Protein AF-A0AAW1XWV3-F1 (afdb_monomer_lite)

Foldseek 3Di:
DLLLVVVLVVQLPDPPVVSVVVSVVVVVVVCVAQLDLVNHDLVVVLVQLLQLQQHLLNLVLVPCSSHPDNPCPVVSVVSSVVSLVVQVVVLVVVCVVDVVLVPLDDDDDADDDDDDDDDDDPRPVVVSLVVSVVVVVVDDADDDDDLSSVSRRHNGDRPPPPVDDRLVVLCVCCSVSVSGPCNCVRPDDDPPDD

Organism: Rubus argutus (NCBI:txid59490)

pLDDT: mean 74.27, std 18.71, range [31.58, 96.44]

Radius of gyration: 19.12 Å; chains: 1; bounding box: 55×38×54 Å

Structure (mmCIF, N/CA/C/O backbone):
data_AF-A0AAW1XWV3-F1
#
_entry.id   AF-A0AAW1XWV3-F1
#
loop_
_atom_site.group_PDB
_atom_site.id
_atom_site.type_symbol
_atom_site.label_atom_id
_atom_site.label_alt_id
_atom_site.label_comp_id
_atom_site.label_asym_id
_atom_site.label_entity_id
_atom_site.label_seq_id
_atom_site.pdbx_PDB_ins_code
_atom_site.Cartn_x
_atom_site.Cartn_y
_atom_site.Cartn_z
_atom_site.occupancy
_atom_site.B_iso_or_equiv
_atom_site.auth_seq_id
_atom_site.auth_comp_id
_atom_site.auth_asym_id
_atom_site.auth_atom_id
_atom_site.pdbx_PDB_model_num
ATOM 1 N N . MET A 1 1 ? 2.526 -1.505 -6.503 1.00 70.62 1 MET A N 1
ATOM 2 C CA . MET A 1 1 ? 3.664 -0.592 -6.774 1.00 70.62 1 MET A CA 1
ATOM 3 C C . MET A 1 1 ? 4.918 -1.329 -7.245 1.00 70.62 1 MET A C 1
ATOM 5 O O . MET A 1 1 ? 5.353 -1.012 -8.339 1.00 70.62 1 MET A O 1
ATOM 9 N N . CYS A 1 2 ? 5.468 -2.323 -6.525 1.00 69.50 2 CYS A N 1
ATOM 10 C CA . CYS A 1 2 ? 6.642 -3.088 -7.005 1.00 69.50 2 CYS A CA 1
ATOM 11 C C . CYS A 1 2 ? 6.436 -3.697 -8.399 1.00 69.50 2 CYS A C 1
ATOM 13 O O . CYS A 1 2 ? 7.316 -3.588 -9.240 1.00 69.50 2 CYS A O 1
ATOM 15 N N . THR A 1 3 ? 5.257 -4.265 -8.664 1.00 79.94 3 THR A N 1
ATOM 16 C CA . THR A 1 3 ? 4.909 -4.823 -9.981 1.00 79.94 3 THR A CA 1
ATOM 17 C C . THR A 1 3 ? 4.930 -3.762 -11.078 1.00 79.94 3 THR A 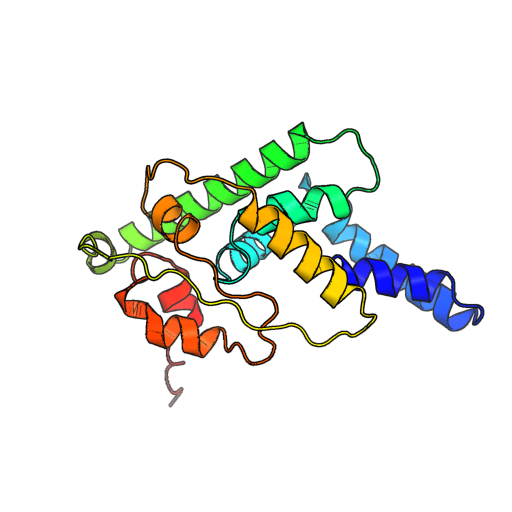C 1
ATOM 19 O O . THR A 1 3 ? 5.468 -3.997 -12.146 1.00 79.94 3 THR A O 1
ATOM 22 N N . ILE A 1 4 ? 4.416 -2.558 -10.798 1.00 84.56 4 ILE A N 1
ATOM 23 C CA . ILE A 1 4 ? 4.431 -1.446 -11.760 1.00 84.56 4 ILE A CA 1
ATOM 24 C C . ILE A 1 4 ? 5.876 -1.074 -12.098 1.00 84.56 4 ILE A C 1
ATOM 26 O O . ILE A 1 4 ? 6.202 -0.904 -13.265 1.00 84.56 4 ILE A O 1
ATOM 30 N N . VAL A 1 5 ? 6.752 -0.984 -11.092 1.00 84.38 5 VAL A N 1
ATOM 31 C CA . VAL A 1 5 ? 8.177 -0.698 -11.310 1.00 84.38 5 VAL A CA 1
ATOM 32 C C . VAL A 1 5 ? 8.835 -1.797 -12.146 1.00 84.38 5 VAL A C 1
ATOM 34 O O . VAL A 1 5 ? 9.504 -1.479 -13.124 1.00 84.38 5 VAL A O 1
ATOM 37 N N . ALA A 1 6 ? 8.599 -3.069 -11.814 1.00 84.88 6 ALA A N 1
ATOM 38 C CA . ALA A 1 6 ? 9.161 -4.207 -12.540 1.00 84.88 6 ALA A CA 1
ATOM 39 C C . ALA A 1 6 ? 8.704 -4.252 -14.009 1.00 84.88 6 ALA A C 1
ATOM 41 O O . ALA A 1 6 ? 9.530 -4.414 -14.905 1.00 84.88 6 ALA A O 1
ATOM 42 N N . GLU A 1 7 ? 7.413 -4.036 -14.272 1.00 89.19 7 GLU A N 1
ATOM 43 C CA . GLU A 1 7 ? 6.878 -3.996 -15.637 1.00 89.19 7 GLU A CA 1
ATOM 44 C C . GLU A 1 7 ? 7.402 -2.789 -16.423 1.00 89.19 7 GLU A C 1
ATOM 46 O O . GLU A 1 7 ? 7.745 -2.915 -17.596 1.00 89.19 7 GLU A O 1
ATOM 51 N N . LEU A 1 8 ? 7.554 -1.624 -15.784 1.00 91.25 8 LEU A N 1
ATOM 52 C CA . LEU A 1 8 ? 8.175 -0.466 -16.429 1.00 91.25 8 LEU A CA 1
ATOM 53 C C . LEU A 1 8 ? 9.639 -0.737 -16.785 1.00 91.25 8 LEU A C 1
ATOM 55 O O . LEU A 1 8 ? 10.062 -0.414 -17.892 1.00 91.25 8 LEU A O 1
ATOM 59 N N . GLU A 1 9 ? 10.406 -1.362 -15.891 1.00 90.06 9 GLU A N 1
ATOM 60 C CA . GLU A 1 9 ? 11.787 -1.761 -16.176 1.00 90.06 9 GLU A CA 1
ATOM 61 C C . GLU A 1 9 ? 11.875 -2.786 -17.308 1.00 90.06 9 GLU A C 1
ATOM 63 O O . GLU A 1 9 ? 12.789 -2.712 -18.131 1.00 90.06 9 GLU A O 1
ATOM 68 N N . LYS A 1 10 ? 10.923 -3.719 -17.379 1.00 91.81 10 LYS A N 1
ATOM 69 C CA . LYS A 1 10 ? 10.810 -4.680 -18.477 1.00 91.81 10 LYS A CA 1
ATOM 70 C C . LYS A 1 10 ? 10.524 -3.977 -19.805 1.00 91.81 10 LYS A C 1
ATOM 72 O O . LYS A 1 10 ? 11.211 -4.249 -20.783 1.00 91.81 10 LYS A O 1
ATOM 77 N N . CYS A 1 11 ? 9.583 -3.031 -19.828 1.00 93.12 11 CYS A N 1
ATOM 78 C CA . CYS A 1 11 ? 9.287 -2.223 -21.014 1.00 93.12 11 CYS A CA 1
ATOM 79 C C . CYS A 1 11 ? 10.497 -1.397 -21.467 1.00 93.12 11 CYS A C 1
ATOM 81 O O . CYS A 1 11 ? 10.766 -1.323 -22.660 1.00 93.12 11 CYS A O 1
ATOM 83 N N . ILE A 1 12 ? 11.254 -0.815 -20.531 1.00 94.56 12 ILE A N 1
ATOM 84 C CA . ILE A 1 12 ? 12.474 -0.045 -20.832 1.00 94.56 12 ILE A CA 1
ATOM 85 C C . ILE A 1 12 ? 13.545 -0.919 -21.496 1.00 94.56 12 ILE A C 1
ATOM 87 O O . ILE A 1 12 ? 14.246 -0.449 -22.387 1.00 94.56 12 ILE A O 1
ATOM 91 N N . LYS A 1 13 ? 13.672 -2.181 -21.071 1.00 93.62 13 LYS A N 1
ATOM 92 C CA . LYS A 1 13 ? 14.655 -3.147 -21.590 1.00 93.62 13 LYS A CA 1
ATOM 93 C C . LYS A 1 13 ? 14.178 -3.891 -22.847 1.00 93.62 13 LYS A C 1
ATOM 95 O O . LYS A 1 13 ? 14.843 -4.828 -23.271 1.00 93.62 13 LYS A O 1
ATOM 100 N N . SER A 1 14 ? 13.027 -3.517 -23.403 1.00 94.25 14 SER A N 1
ATOM 101 C CA . SER A 1 14 ? 12.470 -4.129 -24.610 1.00 94.25 14 SER A CA 1
ATOM 102 C C . SER A 1 14 ? 13.343 -3.851 -25.837 1.00 94.25 14 SER A C 1
ATOM 104 O O . SER A 1 14 ? 13.826 -2.733 -26.011 1.00 94.25 14 SER A O 1
ATOM 106 N N . ASP A 1 15 ? 13.468 -4.840 -26.727 1.00 93.12 15 ASP A N 1
ATOM 107 C CA . ASP A 1 15 ? 14.161 -4.691 -28.015 1.00 93.12 15 ASP A CA 1
ATOM 108 C C . ASP A 1 15 ? 13.415 -3.750 -28.978 1.00 93.12 15 ASP A C 1
ATOM 110 O O . ASP A 1 15 ? 14.026 -3.151 -29.862 1.00 93.12 15 ASP A O 1
ATOM 114 N N . ASP A 1 16 ? 12.094 -3.597 -28.807 1.00 96.12 16 ASP A N 1
ATOM 115 C CA . ASP A 1 16 ? 11.290 -2.609 -29.535 1.00 96.12 16 ASP A CA 1
ATOM 116 C C . ASP A 1 16 ? 11.586 -1.179 -29.023 1.00 96.12 16 ASP A C 1
ATOM 118 O O . ASP A 1 16 ? 11.222 -0.851 -27.883 1.00 96.12 16 ASP A O 1
ATOM 122 N N . PRO A 1 17 ? 12.172 -0.291 -29.857 1.00 93.25 17 PRO A N 1
ATOM 123 C CA . PRO A 1 17 ? 12.507 1.077 -29.465 1.00 93.25 17 PRO A CA 1
ATOM 124 C C . PRO A 1 17 ? 11.295 1.915 -29.043 1.00 93.25 17 PRO A C 1
ATOM 126 O O . PRO A 1 17 ? 11.428 2.810 -28.202 1.00 93.25 17 PRO A O 1
ATOM 129 N N . LEU A 1 18 ? 10.111 1.646 -29.607 1.00 95.06 18 LEU A N 1
ATOM 130 C CA . LEU A 1 18 ? 8.881 2.344 -29.236 1.00 95.06 18 LEU A CA 1
ATOM 131 C C . LEU A 1 18 ? 8.470 1.967 -27.810 1.00 95.06 18 LEU A C 1
ATOM 133 O O . LEU A 1 18 ? 8.197 2.851 -26.994 1.00 95.06 18 LEU A O 1
ATOM 137 N N . MET A 1 19 ? 8.505 0.675 -27.481 1.00 95.06 19 MET A N 1
ATOM 138 C CA . MET A 1 19 ? 8.230 0.182 -26.129 1.00 95.06 19 MET A CA 1
ATOM 139 C C . MET A 1 19 ? 9.246 0.702 -25.110 1.00 95.06 19 MET A C 1
ATOM 141 O O . MET A 1 19 ? 8.843 1.172 -24.043 1.00 95.06 19 MET A O 1
ATOM 145 N N . GLY A 1 20 ? 10.537 0.719 -25.458 1.00 96.44 20 GLY A N 1
ATOM 146 C CA . GLY A 1 20 ? 11.583 1.300 -24.612 1.00 96.44 20 GLY A CA 1
ATOM 147 C C . GLY A 1 20 ? 11.349 2.788 -24.323 1.00 96.44 20 GLY A C 1
ATOM 148 O O . GLY A 1 20 ? 11.446 3.238 -23.174 1.00 96.44 20 GLY A O 1
ATOM 149 N N . SER A 1 21 ? 10.960 3.555 -25.347 1.00 96.38 21 SER A N 1
ATOM 150 C CA . SER A 1 21 ? 10.638 4.982 -25.220 1.00 96.38 21 SER A CA 1
ATOM 151 C C . SER A 1 21 ? 9.408 5.227 -24.335 1.00 96.38 21 SER A C 1
ATOM 153 O O . SER A 1 21 ? 9.452 6.059 -23.420 1.00 96.38 21 SER A O 1
ATOM 155 N N . ILE A 1 22 ? 8.330 4.462 -24.545 1.00 95.31 22 ILE A N 1
ATOM 156 C CA . ILE A 1 22 ? 7.099 4.550 -23.746 1.00 95.31 22 ILE A CA 1
ATOM 157 C C . ILE A 1 22 ? 7.381 4.178 -22.288 1.00 95.31 22 ILE A C 1
ATOM 159 O O . ILE A 1 22 ? 7.032 4.947 -21.387 1.00 95.31 22 ILE A O 1
ATOM 163 N N . GLY A 1 23 ? 8.064 3.054 -22.049 1.00 95.94 23 GLY A N 1
ATOM 164 C CA . GLY A 1 23 ? 8.453 2.609 -20.711 1.00 95.94 23 GLY A CA 1
ATOM 165 C C . GLY A 1 23 ? 9.271 3.669 -19.973 1.00 95.94 23 GLY A C 1
ATOM 166 O O . GLY A 1 23 ? 8.978 3.982 -18.819 1.00 95.94 23 GLY A O 1
ATOM 167 N N . THR A 1 24 ? 10.218 4.310 -20.663 1.00 95.19 24 THR A N 1
ATOM 168 C CA . THR A 1 24 ? 11.037 5.397 -20.102 1.00 95.19 24 THR A CA 1
ATOM 169 C C . THR A 1 24 ? 10.189 6.614 -19.721 1.00 95.19 24 THR A C 1
ATOM 171 O O . THR A 1 24 ? 10.308 7.134 -18.610 1.00 95.19 24 THR A O 1
ATOM 174 N N . SER A 1 25 ? 9.288 7.060 -20.605 1.00 95.88 25 SER A N 1
ATOM 175 C CA . SER A 1 25 ? 8.403 8.200 -20.325 1.00 95.88 25 SER A CA 1
ATOM 176 C C . SER A 1 25 ? 7.465 7.922 -19.144 1.00 95.88 25 SER A C 1
ATOM 178 O O . SER A 1 25 ? 7.276 8.772 -18.267 1.00 95.88 25 SER A O 1
ATOM 180 N N . MET A 1 26 ? 6.907 6.710 -19.080 1.00 95.12 26 MET A N 1
ATOM 181 C CA . MET A 1 26 ? 6.044 6.283 -17.981 1.00 95.12 26 MET A CA 1
ATOM 182 C C . MET A 1 26 ? 6.814 6.182 -16.661 1.00 95.12 26 MET A C 1
ATOM 184 O O . MET A 1 26 ? 6.317 6.659 -15.639 1.00 95.12 26 MET A O 1
ATOM 188 N N . LYS A 1 27 ? 8.043 5.651 -16.677 1.00 92.25 27 LYS A N 1
ATOM 189 C CA . LYS A 1 27 ? 8.915 5.592 -15.497 1.00 92.25 27 LYS A CA 1
ATOM 190 C C . LYS A 1 27 ? 9.269 6.978 -14.976 1.00 92.25 27 LYS A C 1
ATOM 192 O O . LYS A 1 27 ? 9.175 7.199 -13.778 1.00 92.25 27 LYS A O 1
ATOM 197 N N . MET A 1 28 ? 9.547 7.941 -15.853 1.00 92.56 28 MET A N 1
ATOM 198 C CA . MET A 1 28 ? 9.805 9.325 -15.444 1.00 92.56 28 MET A CA 1
ATOM 199 C C . MET A 1 28 ? 8.604 9.951 -14.715 1.00 92.56 28 MET A C 1
ATOM 201 O O . MET A 1 28 ? 8.769 10.624 -13.696 1.00 92.56 28 MET A O 1
ATOM 205 N N . LYS A 1 29 ? 7.379 9.709 -15.203 1.00 91.25 29 LYS A N 1
ATOM 206 C CA . LYS A 1 29 ? 6.157 10.168 -14.523 1.00 91.25 29 LYS A CA 1
ATOM 207 C C . LYS A 1 29 ? 5.935 9.445 -13.201 1.00 91.25 29 LYS A C 1
ATOM 209 O O . LYS A 1 29 ? 5.521 10.088 -12.245 1.00 91.25 29 LYS A O 1
ATOM 214 N N . PHE A 1 30 ? 6.206 8.144 -13.140 1.00 89.62 30 PHE A N 1
ATOM 215 C CA . PHE A 1 30 ? 6.128 7.375 -11.902 1.00 89.62 30 PHE A CA 1
ATOM 216 C C . PHE A 1 30 ? 7.115 7.920 -10.858 1.00 89.62 30 PHE A C 1
ATOM 218 O O . PHE A 1 30 ? 6.725 8.258 -9.742 1.00 89.62 30 PHE A O 1
ATOM 225 N N . ASP A 1 31 ? 8.372 8.111 -11.247 1.00 87.81 31 ASP A N 1
ATOM 226 C CA . ASP A 1 31 ? 9.442 8.547 -10.352 1.00 87.81 31 ASP A CA 1
ATOM 227 C C . ASP A 1 31 ? 9.201 9.933 -9.767 1.00 87.81 31 ASP A C 1
ATOM 229 O O . ASP A 1 31 ? 9.538 10.180 -8.611 1.00 87.81 31 ASP A O 1
ATOM 233 N N . LYS A 1 32 ? 8.530 10.814 -10.514 1.00 87.19 32 LYS A N 1
ATOM 234 C CA . LYS A 1 32 ? 8.124 12.132 -10.018 1.00 87.19 32 LYS A CA 1
ATOM 235 C C . LYS A 1 32 ? 7.307 12.068 -8.718 1.00 87.19 32 LYS A C 1
ATOM 237 O O . LYS A 1 32 ? 7.393 12.999 -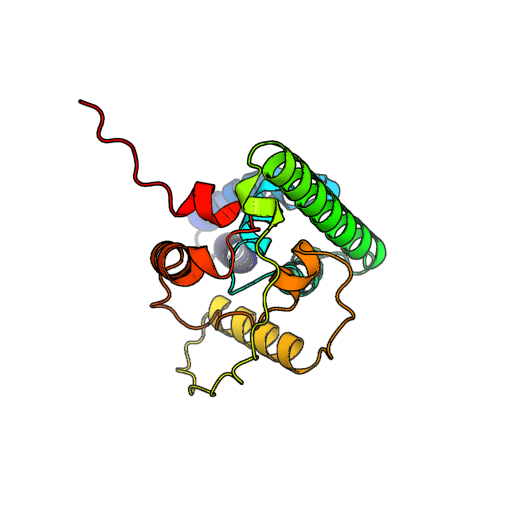7.926 1.00 87.19 32 LYS A O 1
ATOM 242 N N . TYR A 1 33 ? 6.514 11.016 -8.516 1.00 84.06 33 TYR A N 1
ATOM 243 C CA . TYR A 1 33 ? 5.620 10.887 -7.357 1.00 84.06 33 TYR A CA 1
ATOM 244 C C . TYR A 1 33 ? 6.056 9.810 -6.358 1.00 84.06 33 TYR A C 1
ATOM 246 O O . TYR A 1 33 ? 5.608 9.830 -5.215 1.00 84.06 33 TYR A O 1
ATOM 254 N N . TRP A 1 34 ? 6.892 8.860 -6.786 1.00 83.56 34 TRP A N 1
ATOM 255 C CA . TRP A 1 34 ? 7.147 7.628 -6.034 1.00 83.56 34 TRP A CA 1
ATOM 256 C C . TRP A 1 34 ? 8.634 7.302 -5.826 1.00 83.56 34 TRP A C 1
ATOM 258 O O . TRP A 1 34 ? 8.935 6.325 -5.149 1.00 83.56 34 TRP A O 1
ATOM 268 N N . ASN A 1 35 ? 9.569 8.077 -6.392 1.00 80.12 35 ASN A N 1
ATOM 269 C CA . ASN A 1 35 ? 11.008 7.788 -6.279 1.00 80.12 35 ASN A CA 1
ATOM 270 C C . ASN A 1 35 ? 11.580 8.139 -4.897 1.00 80.12 35 ASN A C 1
ATOM 272 O O . ASN A 1 35 ? 12.411 7.420 -4.349 1.00 80.12 35 ASN A O 1
ATOM 276 N N . LYS A 1 36 ? 11.131 9.255 -4.320 1.00 82.25 36 LYS A N 1
ATOM 277 C CA . LYS A 1 36 ? 11.539 9.690 -2.984 1.00 82.25 36 LYS A CA 1
ATOM 278 C C . LYS A 1 36 ? 10.458 9.313 -1.994 1.00 82.25 36 LYS A C 1
ATOM 280 O O . LYS A 1 36 ? 9.317 9.737 -2.154 1.00 82.25 36 LYS A O 1
ATOM 285 N N . LEU A 1 37 ? 10.833 8.555 -0.965 1.00 81.50 37 LEU A N 1
ATOM 286 C CA . LEU A 1 37 ? 9.908 8.187 0.103 1.00 81.50 37 LEU A CA 1
ATOM 287 C C . LEU A 1 37 ? 9.275 9.452 0.709 1.00 81.50 37 LEU A C 1
ATOM 289 O O . LEU A 1 37 ? 8.058 9.583 0.730 1.00 81.50 37 LEU A O 1
ATOM 293 N N . GLU A 1 38 ? 10.076 10.436 1.098 1.00 81.38 38 GLU A N 1
ATOM 294 C CA . GLU A 1 38 ? 9.599 11.667 1.750 1.00 81.38 38 GLU A CA 1
ATOM 295 C C . GLU A 1 38 ? 8.474 12.395 0.979 1.00 81.38 38 GLU A C 1
ATOM 297 O O . GLU A 1 38 ? 7.540 12.923 1.596 1.00 81.38 38 GLU A O 1
ATOM 302 N N . ASP A 1 39 ? 8.514 12.329 -0.358 1.00 83.19 39 ASP A N 1
ATOM 303 C CA . ASP A 1 39 ? 7.569 12.976 -1.275 1.00 83.19 39 ASP A CA 1
ATOM 304 C C . ASP A 1 39 ? 6.305 12.138 -1.556 1.00 83.19 39 ASP A C 1
ATOM 306 O O . ASP A 1 39 ? 5.350 12.636 -2.161 1.00 83.19 39 ASP A O 1
ATOM 310 N N . MET A 1 40 ? 6.258 10.872 -1.125 1.00 86.62 40 MET A N 1
ATOM 311 C CA . MET A 1 40 ? 5.095 10.010 -1.342 1.00 86.62 40 MET A CA 1
ATOM 312 C C . MET A 1 40 ? 3.856 10.567 -0.634 1.00 86.62 40 MET A C 1
ATOM 314 O O . MET A 1 40 ? 3.899 11.051 0.505 1.00 86.62 40 MET A O 1
ATOM 318 N N . ASN A 1 41 ? 2.703 10.424 -1.291 1.00 88.44 41 ASN A N 1
ATOM 319 C CA . ASN A 1 41 ? 1.429 10.812 -0.704 1.00 88.44 41 ASN A CA 1
ATOM 320 C C . ASN A 1 41 ? 1.048 9.854 0.435 1.00 88.44 41 ASN A C 1
ATOM 322 O O . ASN A 1 41 ? 0.638 8.714 0.214 1.00 88.44 41 ASN A O 1
ATOM 326 N N . LYS A 1 42 ? 1.136 10.362 1.664 1.00 89.94 42 LYS A N 1
ATOM 327 C CA . LYS A 1 42 ? 0.889 9.616 2.902 1.00 89.94 42 LYS A CA 1
ATOM 328 C C . LYS A 1 42 ? -0.560 9.132 3.019 1.00 89.94 42 LYS A C 1
ATOM 330 O O . LYS A 1 42 ? -0.787 8.075 3.592 1.00 89.94 42 LYS A O 1
ATOM 335 N N . ILE A 1 43 ? -1.527 9.814 2.400 1.00 89.06 43 ILE A N 1
ATOM 336 C CA . ILE A 1 43 ? -2.927 9.356 2.356 1.00 89.06 43 ILE A CA 1
ATOM 337 C C . ILE A 1 43 ? -3.064 8.069 1.533 1.00 89.06 43 ILE A C 1
ATOM 339 O O . ILE A 1 43 ? -3.781 7.156 1.934 1.00 89.06 43 ILE A O 1
ATOM 343 N N . LEU A 1 44 ? -2.323 7.943 0.426 1.00 89.75 44 LEU A N 1
ATOM 344 C CA . LEU A 1 44 ? -2.307 6.701 -0.357 1.00 89.75 44 LEU A CA 1
ATOM 345 C C . LEU A 1 44 ? -1.678 5.547 0.434 1.00 89.75 44 LEU A C 1
ATOM 347 O O . LEU A 1 44 ? -2.110 4.407 0.304 1.00 89.75 44 LEU A O 1
ATOM 351 N N . LEU A 1 45 ? -0.693 5.840 1.287 1.00 91.25 45 LEU A N 1
ATOM 352 C CA . LEU A 1 45 ? -0.108 4.849 2.193 1.00 91.25 45 LEU A CA 1
ATOM 353 C C . LEU A 1 45 ? -1.101 4.424 3.279 1.00 91.25 45 LEU A C 1
ATOM 355 O O . LEU A 1 45 ? -1.214 3.236 3.561 1.00 91.25 45 LEU A O 1
ATOM 359 N N . ILE A 1 46 ? -1.871 5.364 3.832 1.00 90.81 46 ILE A N 1
ATOM 360 C CA . ILE A 1 46 ? -2.945 5.053 4.785 1.00 90.81 46 ILE A CA 1
ATOM 361 C C . ILE A 1 46 ? -4.003 4.158 4.136 1.00 90.81 46 ILE A C 1
ATOM 363 O O . ILE A 1 46 ? -4.442 3.208 4.770 1.00 90.81 46 ILE A O 1
ATOM 367 N N . ALA A 1 47 ? -4.359 4.376 2.866 1.00 89.75 47 ALA A N 1
ATOM 368 C CA . ALA A 1 47 ? -5.279 3.487 2.153 1.00 89.75 47 ALA A CA 1
ATOM 369 C C . ALA A 1 47 ? -4.755 2.039 2.067 1.00 89.75 47 ALA A C 1
ATOM 371 O O . ALA A 1 47 ? -5.526 1.096 2.218 1.00 89.75 47 ALA A O 1
ATOM 372 N N . VAL A 1 48 ? -3.441 1.847 1.897 1.00 90.50 48 VAL A N 1
ATOM 373 C CA . VAL A 1 48 ? -2.813 0.513 1.947 1.00 90.50 48 VAL A CA 1
ATOM 374 C C . VAL A 1 48 ? -2.874 -0.077 3.357 1.00 90.50 48 VAL A C 1
ATOM 376 O O . VAL A 1 48 ? -3.114 -1.269 3.515 1.00 90.50 48 VAL A O 1
ATOM 379 N N . VAL A 1 49 ? -2.684 0.743 4.391 1.00 90.62 49 VAL A N 1
ATOM 380 C CA . VAL A 1 49 ? -2.776 0.308 5.795 1.00 90.62 49 VAL A CA 1
ATOM 381 C C . VAL A 1 49 ? -4.208 -0.085 6.167 1.00 90.62 49 VAL A C 1
ATOM 383 O O . VAL A 1 49 ? -4.404 -1.056 6.897 1.00 90.62 49 VAL A O 1
ATOM 386 N N . LEU A 1 50 ? -5.199 0.635 5.642 1.00 88.25 50 LEU A N 1
ATOM 387 C CA . LEU A 1 50 ? -6.624 0.336 5.781 1.00 88.25 50 LEU A CA 1
ATOM 388 C C . LEU A 1 50 ? -7.039 -0.940 5.035 1.00 88.25 50 LEU A C 1
ATOM 390 O O . LEU A 1 50 ? -8.073 -1.513 5.344 1.00 88.25 50 LEU A O 1
ATOM 394 N N . ASP A 1 51 ? -6.251 -1.446 4.092 1.00 89.44 51 ASP A N 1
ATOM 395 C CA . ASP A 1 51 ? -6.545 -2.753 3.515 1.00 89.44 51 ASP A CA 1
ATOM 396 C C . ASP A 1 51 ? -6.210 -3.859 4.541 1.00 89.44 51 ASP A C 1
ATOM 398 O O . ASP A 1 51 ? -5.052 -3.980 4.980 1.00 89.44 51 ASP A O 1
ATOM 402 N N . PRO A 1 52 ? -7.186 -4.705 4.920 1.00 88.12 52 PRO A N 1
ATOM 403 C CA . PRO A 1 52 ? -6.999 -5.736 5.932 1.00 88.12 52 PRO A CA 1
ATOM 404 C C . PRO A 1 52 ? -5.990 -6.808 5.509 1.00 88.12 52 PRO A C 1
ATOM 406 O O . PRO A 1 52 ? -5.504 -7.549 6.363 1.00 88.12 52 PRO A O 1
ATOM 409 N N . ARG A 1 53 ? -5.628 -6.882 4.221 1.00 90.19 53 ARG A N 1
A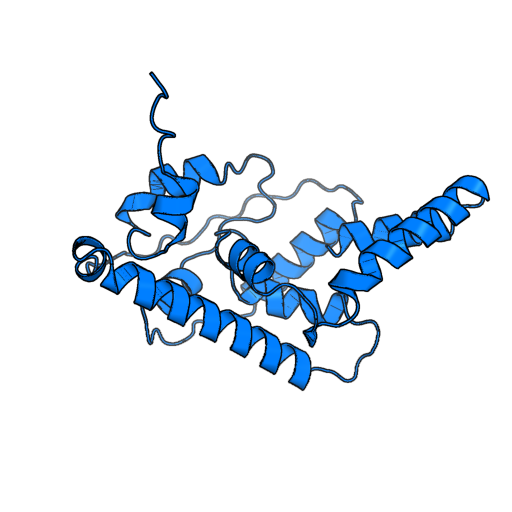TOM 410 C CA . ARG A 1 53 ? -4.614 -7.806 3.703 1.00 90.19 53 ARG A CA 1
ATOM 411 C C . ARG A 1 53 ? -3.191 -7.293 3.860 1.00 90.19 53 ARG A C 1
ATOM 413 O O . ARG A 1 53 ? -2.277 -8.109 3.778 1.00 90.19 53 ARG A O 1
ATOM 420 N N . TYR A 1 54 ? -2.963 -5.993 4.053 1.00 88.38 54 TYR A N 1
ATOM 421 C CA . TYR A 1 54 ? -1.617 -5.403 4.002 1.00 88.38 54 TYR A CA 1
ATOM 422 C C . TYR A 1 54 ? -1.170 -4.836 5.352 1.00 88.38 54 TYR A C 1
ATOM 424 O O . TYR A 1 54 ? -0.145 -5.283 5.878 1.00 88.38 54 TYR A O 1
ATOM 432 N N . LYS A 1 55 ? -1.952 -3.922 5.946 1.00 88.38 55 LYS A N 1
ATOM 433 C CA . LYS A 1 55 ? -1.626 -3.243 7.218 1.00 88.38 55 LYS A CA 1
ATOM 434 C C . LYS A 1 55 ? -0.256 -2.523 7.182 1.00 88.38 55 LYS A C 1
ATOM 436 O O . LYS A 1 55 ? 0.392 -2.411 6.141 1.00 88.38 55 LYS A O 1
ATOM 441 N N . MET A 1 56 ? 0.215 -2.036 8.336 1.00 88.44 56 MET A N 1
ATOM 442 C CA . MET A 1 56 ? 1.525 -1.364 8.460 1.00 88.44 56 MET A CA 1
ATOM 443 C C . MET A 1 56 ? 2.703 -2.262 8.066 1.00 88.44 56 MET A C 1
ATOM 445 O O . MET A 1 56 ? 3.661 -1.783 7.462 1.00 88.44 56 MET A O 1
ATOM 449 N N . LEU A 1 57 ? 2.621 -3.567 8.352 1.00 87.12 57 LEU A N 1
ATOM 450 C CA . LEU A 1 57 ? 3.700 -4.513 8.057 1.00 87.12 57 LEU A CA 1
ATOM 451 C C . LEU A 1 57 ? 4.058 -4.543 6.566 1.00 87.12 57 LEU A C 1
ATOM 453 O O . LEU A 1 57 ? 5.217 -4.739 6.202 1.00 87.12 57 LEU A O 1
ATOM 457 N N . TYR A 1 58 ? 3.076 -4.332 5.688 1.00 88.88 58 TYR A N 1
ATOM 458 C CA . TYR A 1 58 ? 3.340 -4.284 4.258 1.00 88.88 58 TYR A CA 1
ATOM 459 C C . TYR A 1 58 ? 4.199 -3.083 3.859 1.00 88.88 58 TYR A C 1
ATOM 461 O O . TYR A 1 58 ? 5.028 -3.215 2.965 1.00 88.88 58 TYR A O 1
ATOM 469 N N . LEU A 1 59 ? 4.066 -1.937 4.533 1.00 89.19 59 LEU A N 1
ATOM 470 C CA . LEU A 1 59 ? 4.904 -0.766 4.271 1.00 89.19 59 LEU A CA 1
ATOM 471 C C . LEU A 1 59 ? 6.371 -1.031 4.633 1.00 89.19 59 LEU A C 1
ATOM 473 O O . LEU A 1 59 ? 7.265 -0.732 3.842 1.00 89.19 59 LEU A O 1
ATOM 477 N N . GLU A 1 60 ? 6.611 -1.678 5.776 1.00 87.62 60 GLU A N 1
ATOM 478 C CA . GLU A 1 60 ? 7.951 -2.100 6.205 1.00 87.62 60 GLU A CA 1
ATOM 479 C C . GLU A 1 60 ? 8.583 -3.106 5.235 1.00 87.62 60 GLU A C 1
ATOM 481 O O . GLU A 1 60 ? 9.781 -3.051 4.964 1.00 87.62 60 GLU A O 1
ATOM 486 N N . TYR A 1 61 ? 7.774 -4.012 4.679 1.00 86.50 61 TYR A N 1
ATOM 487 C CA . TYR A 1 61 ? 8.215 -4.959 3.657 1.00 86.50 61 TYR A CA 1
ATOM 488 C C . TYR A 1 61 ? 8.505 -4.285 2.308 1.00 86.50 61 TYR A C 1
ATOM 490 O O . TYR A 1 61 ? 9.429 -4.670 1.586 1.00 86.50 61 TYR A O 1
ATOM 498 N N . PHE A 1 62 ? 7.682 -3.305 1.942 1.00 84.75 62 PHE A N 1
ATOM 499 C CA . PHE A 1 62 ? 7.646 -2.724 0.607 1.00 84.75 62 PHE A CA 1
ATOM 500 C C . PHE A 1 62 ? 8.709 -1.643 0.394 1.00 84.75 62 PHE A C 1
ATOM 502 O O . PHE A 1 62 ? 9.388 -1.664 -0.634 1.00 84.75 62 PHE A O 1
ATOM 509 N N . PHE A 1 63 ? 8.885 -0.706 1.329 1.00 85.69 63 PHE A N 1
ATOM 510 C CA . PHE A 1 63 ? 9.772 0.442 1.109 1.00 85.69 63 PHE A CA 1
A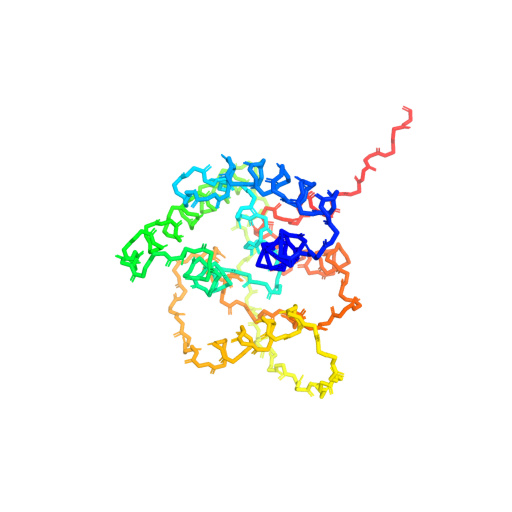TOM 511 C C . PHE A 1 63 ? 11.236 0.080 0.824 1.00 85.69 63 PHE A C 1
ATOM 513 O O . PHE A 1 63 ? 11.790 0.655 -0.118 1.00 85.69 63 PHE A O 1
ATOM 520 N N . PRO A 1 64 ? 11.854 -0.907 1.504 1.00 82.44 64 PRO A N 1
ATOM 521 C CA . PRO A 1 64 ? 13.216 -1.331 1.179 1.00 82.44 64 PRO A CA 1
ATOM 522 C C . PRO A 1 64 ? 13.367 -1.887 -0.243 1.00 82.44 64 PRO A C 1
ATOM 524 O O . PRO A 1 64 ? 14.466 -1.898 -0.782 1.00 82.44 64 PRO A O 1
ATOM 527 N N . LYS A 1 65 ? 12.279 -2.367 -0.860 1.00 79.12 65 LYS A N 1
ATOM 528 C CA . LYS A 1 65 ? 12.272 -2.870 -2.243 1.00 79.12 65 LYS A CA 1
ATOM 529 C C . LYS A 1 65 ? 12.061 -1.771 -3.277 1.00 79.12 65 LYS A C 1
ATOM 531 O O . LYS A 1 65 ? 12.399 -1.963 -4.440 1.00 79.12 65 LYS A O 1
ATOM 536 N N . LEU A 1 66 ? 11.444 -0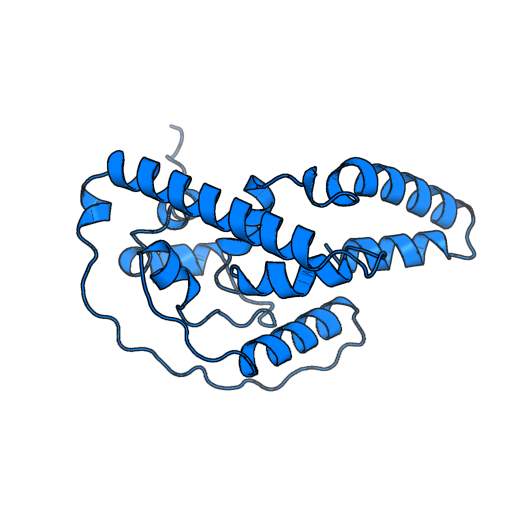.661 -2.873 1.00 75.88 66 LEU A N 1
ATOM 537 C CA . LEU A 1 66 ? 11.240 0.502 -3.732 1.00 75.88 66 LEU A CA 1
ATOM 538 C C . LEU A 1 66 ? 12.518 1.340 -3.830 1.00 75.88 66 LEU A C 1
ATOM 540 O O . LEU A 1 66 ? 12.817 1.892 -4.886 1.00 75.88 66 LEU A O 1
ATOM 544 N N . GLN A 1 67 ? 13.279 1.415 -2.739 1.00 72.94 67 GLN A N 1
ATOM 545 C CA . GLN A 1 67 ? 14.549 2.119 -2.716 1.00 72.94 67 GLN A CA 1
ATOM 546 C C . GLN A 1 67 ? 15.660 1.238 -3.284 1.00 72.94 67 GLN A C 1
ATOM 548 O O . GLN A 1 67 ? 16.016 0.206 -2.726 1.00 72.94 67 GLN A O 1
ATOM 553 N N . GLN A 1 68 ? 16.231 1.666 -4.408 1.00 60.66 68 GLN A N 1
ATOM 554 C CA . GLN A 1 68 ? 17.393 1.003 -5.003 1.00 60.66 68 GLN A CA 1
ATOM 555 C C . GLN A 1 68 ? 18.683 1.263 -4.198 1.00 60.66 68 GLN A C 1
ATOM 557 O O . GLN A 1 68 ? 19.657 0.525 -4.350 1.00 60.66 68 GLN A O 1
ATOM 562 N N . ASP A 1 69 ? 18.676 2.273 -3.319 1.00 59.38 69 ASP A N 1
ATOM 563 C CA . ASP A 1 69 ? 19.815 2.662 -2.488 1.00 59.38 69 ASP A CA 1
ATOM 564 C C . ASP A 1 69 ? 19.698 2.064 -1.073 1.00 59.38 69 ASP A C 1
ATOM 566 O O . ASP A 1 69 ? 18.729 2.297 -0.348 1.00 59.38 69 ASP A O 1
ATOM 570 N N . LYS A 1 70 ? 20.671 1.229 -0.693 1.00 53.66 70 LYS A N 1
ATOM 571 C CA . LYS A 1 70 ? 20.601 0.294 0.454 1.00 53.66 70 LYS A CA 1
ATOM 572 C C . LYS A 1 70 ? 20.869 0.935 1.828 1.00 53.66 70 LYS A C 1
ATOM 574 O O . LYS A 1 70 ? 21.049 0.218 2.809 1.00 53.66 70 LYS A O 1
ATOM 579 N N . THR A 1 71 ? 20.928 2.258 1.919 1.00 51.78 71 THR A N 1
ATOM 580 C CA . THR A 1 71 ? 21.438 3.017 3.080 1.00 51.78 71 THR A CA 1
ATOM 581 C C . THR A 1 71 ? 20.359 3.577 4.019 1.00 51.78 71 THR A C 1
ATOM 583 O O . THR A 1 71 ? 20.681 4.283 4.966 1.00 51.78 71 THR A O 1
ATOM 586 N N . ASN A 1 72 ? 19.085 3.223 3.828 1.00 63.00 72 ASN A N 1
ATOM 587 C CA . ASN A 1 72 ? 17.952 4.036 4.292 1.00 63.00 72 ASN A CA 1
ATOM 588 C C . ASN A 1 72 ? 17.027 3.397 5.351 1.00 63.00 72 ASN A C 1
ATOM 590 O O . ASN A 1 72 ? 15.851 3.757 5.437 1.00 63.00 72 ASN A O 1
ATOM 594 N N . GLY A 1 73 ? 17.522 2.473 6.181 1.00 71.75 73 GLY A N 1
ATOM 595 C CA . GLY A 1 73 ? 16.710 1.866 7.254 1.00 71.75 73 GLY A CA 1
ATOM 596 C C . GLY A 1 73 ? 16.018 2.906 8.153 1.00 71.75 73 GLY A C 1
ATOM 597 O O . GLY A 1 73 ? 14.833 2.771 8.463 1.00 71.75 73 GLY A O 1
ATOM 598 N N . ASP A 1 74 ? 16.720 3.997 8.466 1.00 80.31 74 ASP A N 1
ATOM 599 C CA . ASP A 1 74 ? 16.191 5.101 9.272 1.00 80.31 74 ASP A CA 1
ATOM 600 C C . ASP A 1 74 ? 15.076 5.872 8.550 1.00 80.31 74 ASP A C 1
ATOM 602 O O . ASP A 1 74 ? 14.055 6.186 9.156 1.00 80.31 74 ASP A O 1
ATOM 606 N N . VAL A 1 75 ? 15.210 6.116 7.242 1.00 82.38 75 VAL A N 1
ATOM 607 C CA . VAL A 1 75 ? 14.193 6.821 6.433 1.00 82.38 75 VAL A CA 1
ATOM 608 C C . VAL A 1 75 ? 12.910 5.995 6.329 1.00 82.38 75 VAL A C 1
ATOM 610 O O . VAL A 1 75 ? 11.810 6.536 6.441 1.00 82.38 75 VAL A O 1
ATOM 613 N N . VAL A 1 76 ? 13.037 4.675 6.161 1.00 84.50 76 VAL A N 1
ATOM 614 C CA . VAL A 1 76 ? 11.892 3.751 6.159 1.00 84.50 76 VAL A CA 1
ATOM 615 C C . VAL A 1 76 ? 11.177 3.785 7.509 1.00 84.50 76 VAL A C 1
ATOM 617 O O . VAL A 1 76 ? 9.955 3.920 7.547 1.00 84.50 76 VAL A O 1
ATOM 620 N N . SER A 1 77 ? 11.927 3.713 8.612 1.00 86.19 77 SER A N 1
ATOM 621 C CA . SER A 1 77 ? 11.373 3.777 9.969 1.00 86.19 77 SER A CA 1
ATOM 622 C C . SER A 1 77 ? 10.653 5.104 10.236 1.00 86.19 77 SER A C 1
ATOM 624 O O . SER A 1 77 ? 9.521 5.108 10.725 1.00 86.19 77 SER A O 1
ATOM 626 N N . LEU A 1 78 ? 11.258 6.230 9.837 1.00 88.19 78 LEU A N 1
ATOM 627 C CA . LEU A 1 78 ? 10.653 7.559 9.946 1.00 88.19 78 LEU A CA 1
ATOM 628 C C . LEU A 1 78 ? 9.336 7.639 9.175 1.00 88.19 78 LEU A C 1
ATOM 630 O O . LEU A 1 78 ? 8.321 8.033 9.740 1.00 88.19 78 LEU A O 1
ATOM 634 N N . MET A 1 79 ? 9.320 7.195 7.919 1.00 88.94 79 MET A N 1
ATOM 635 C CA . MET A 1 79 ? 8.110 7.189 7.099 1.00 88.94 79 MET A CA 1
ATOM 636 C C . MET A 1 79 ? 7.003 6.304 7.687 1.00 88.94 79 MET A C 1
ATOM 638 O O . MET A 1 79 ? 5.841 6.709 7.727 1.00 88.94 79 MET A O 1
ATOM 642 N N . VAL A 1 80 ? 7.338 5.093 8.137 1.00 89.62 80 VAL A N 1
ATOM 643 C CA . VAL A 1 80 ? 6.387 4.183 8.795 1.00 89.62 80 VAL A CA 1
ATOM 644 C C . VAL A 1 80 ? 5.812 4.849 10.052 1.00 89.62 80 VAL A C 1
ATOM 646 O O . VAL A 1 80 ? 4.598 4.823 10.266 1.00 89.62 80 VAL A O 1
ATOM 649 N N . GLY A 1 81 ? 6.653 5.524 10.840 1.00 90.25 81 GLY A N 1
ATOM 650 C CA . GLY A 1 81 ? 6.234 6.317 11.995 1.00 90.25 81 GLY A CA 1
ATOM 651 C C . GLY A 1 81 ? 5.312 7.486 11.631 1.00 90.25 81 GLY A C 1
ATOM 652 O O . GLY A 1 81 ? 4.288 7.688 12.287 1.00 90.25 81 GLY A O 1
ATOM 653 N N . GLU A 1 82 ? 5.617 8.227 10.563 1.00 91.19 82 GLU A N 1
ATOM 654 C CA . GLU A 1 82 ? 4.779 9.322 10.064 1.00 91.19 82 GLU A CA 1
ATOM 655 C C . GLU A 1 82 ? 3.404 8.831 9.608 1.00 91.19 82 GLU A C 1
ATOM 657 O O . GLU A 1 82 ? 2.389 9.414 9.992 1.00 91.19 82 GLU A O 1
ATOM 662 N N . VAL A 1 83 ? 3.349 7.741 8.835 1.00 92.25 83 VAL A N 1
ATOM 663 C CA . VAL A 1 83 ? 2.083 7.142 8.389 1.00 92.25 83 VAL A CA 1
ATOM 664 C C . VAL A 1 83 ? 1.251 6.707 9.591 1.00 92.25 83 VAL A C 1
ATOM 666 O O . VAL A 1 83 ? 0.070 7.048 9.658 1.00 92.25 83 VAL A O 1
ATOM 669 N N . LYS A 1 84 ? 1.864 6.039 10.580 1.00 90.62 84 LYS A N 1
ATOM 670 C CA . LYS A 1 84 ? 1.178 5.659 11.823 1.00 90.62 84 LYS A CA 1
ATOM 671 C C . LYS A 1 84 ? 0.655 6.887 12.574 1.00 90.62 84 LYS A C 1
ATOM 673 O O . LYS A 1 84 ? -0.482 6.885 13.037 1.00 90.62 84 LYS A O 1
ATOM 678 N N . SER A 1 85 ? 1.451 7.954 12.661 1.00 91.06 85 SER A N 1
ATOM 679 C CA . SER A 1 85 ? 1.055 9.200 13.326 1.00 91.06 85 SER A CA 1
ATOM 680 C C . SER A 1 85 ? -0.136 9.871 12.640 1.00 91.06 85 SER A C 1
ATOM 682 O O . SER A 1 85 ? -1.076 10.285 13.317 1.00 91.06 85 SER A O 1
ATOM 684 N N . ILE A 1 86 ? -0.126 9.970 11.307 1.00 91.31 86 ILE A N 1
ATOM 685 C CA . ILE A 1 86 ? -1.239 10.559 10.549 1.00 91.31 86 ILE A CA 1
ATOM 686 C C . ILE A 1 86 ? -2.481 9.682 10.672 1.00 91.31 86 ILE A C 1
ATOM 688 O O . ILE A 1 86 ? -3.567 10.216 10.878 1.00 91.31 86 ILE A O 1
ATOM 692 N N . PHE A 1 87 ? -2.330 8.358 10.607 1.00 89.12 87 PHE A N 1
ATOM 693 C CA . PHE A 1 87 ? -3.453 7.441 10.767 1.00 89.12 87 PHE A CA 1
ATOM 694 C C . PHE A 1 87 ? -4.105 7.582 12.149 1.00 89.12 87 PHE A C 1
ATOM 696 O O . PHE A 1 87 ? -5.321 7.729 12.239 1.00 89.12 87 PHE A O 1
ATOM 703 N N . LEU A 1 88 ? -3.301 7.668 13.213 1.00 86.69 88 LEU A N 1
ATOM 704 C CA . LEU A 1 88 ? -3.791 7.912 14.570 1.00 86.69 88 LEU A CA 1
ATOM 705 C C . LEU A 1 88 ? -4.475 9.278 14.720 1.00 86.69 88 LEU A C 1
ATOM 707 O O . LEU A 1 88 ? -5.471 9.390 15.429 1.00 86.69 88 LEU A O 1
ATOM 711 N N . LYS A 1 89 ? -3.960 10.328 14.069 1.00 88.25 89 LYS A N 1
ATOM 712 C CA . LYS A 1 89 ? -4.610 11.649 14.069 1.00 88.25 89 LYS A CA 1
ATOM 713 C C . LYS A 1 89 ? -5.957 11.598 13.358 1.00 88.25 89 LYS A C 1
ATOM 715 O O . LYS A 1 89 ? -6.943 12.033 13.935 1.00 88.25 89 LYS A O 1
ATOM 720 N N . LEU A 1 90 ? -6.003 11.026 12.155 1.00 86.00 90 LEU A N 1
ATOM 721 C CA . LEU A 1 90 ? -7.232 10.880 11.375 1.00 86.00 90 LEU A CA 1
ATOM 722 C C . LEU A 1 90 ? -8.298 10.118 12.168 1.00 86.00 90 LEU A C 1
ATOM 724 O O . LEU A 1 90 ? -9.443 10.546 12.231 1.00 86.00 90 LEU A O 1
ATOM 728 N N . PHE A 1 91 ? -7.888 9.033 12.820 1.00 80.31 91 PHE A N 1
ATOM 729 C CA . PHE A 1 91 ? -8.734 8.255 13.711 1.00 80.31 91 PHE A CA 1
ATOM 730 C C . PHE A 1 91 ? -9.303 9.097 14.862 1.00 80.31 91 PHE A C 1
ATOM 732 O O . PHE A 1 91 ? -10.502 9.077 15.109 1.00 80.31 91 PHE A O 1
ATOM 739 N N . LYS A 1 92 ? -8.457 9.862 15.563 1.00 82.50 92 LYS A N 1
ATOM 740 C CA . LYS A 1 92 ? -8.892 10.684 16.703 1.00 82.50 92 LYS A CA 1
ATOM 741 C C . LYS A 1 92 ? -9.867 11.782 16.294 1.00 82.50 92 LYS A C 1
ATOM 743 O O . LYS A 1 92 ? -10.842 12.004 17.000 1.00 82.50 92 LYS A O 1
ATOM 748 N N . GLU A 1 93 ? -9.610 12.449 15.171 1.00 83.56 93 GLU A N 1
ATOM 749 C CA . GLU A 1 93 ? -10.526 13.453 14.613 1.00 83.56 93 GLU A CA 1
ATOM 750 C C . GLU A 1 93 ? -11.876 12.825 14.242 1.00 83.56 93 GLU A C 1
ATOM 752 O O . GLU A 1 93 ? -12.932 13.404 14.500 1.00 83.56 93 GLU A O 1
ATOM 757 N N . TYR A 1 94 ? -11.848 11.608 13.691 1.00 76.19 94 TYR A N 1
ATOM 758 C CA . TYR A 1 94 ? -13.053 10.857 13.362 1.00 76.19 94 TYR A CA 1
ATOM 759 C C . TYR A 1 94 ? -13.863 10.483 14.609 1.00 76.19 94 TYR A C 1
ATOM 761 O O . TYR A 1 94 ? -15.031 10.843 14.718 1.00 76.19 94 TYR A O 1
ATOM 769 N N . ALA A 1 95 ? -13.220 9.857 15.597 1.00 73.69 95 ALA A N 1
ATOM 770 C CA . ALA A 1 95 ? -13.854 9.458 16.852 1.00 73.69 95 ALA A CA 1
ATOM 771 C C . ALA A 1 95 ? -14.366 10.653 17.679 1.00 73.69 95 ALA A C 1
ATOM 773 O O . ALA A 1 95 ? -15.315 10.522 18.444 1.00 73.69 95 ALA A O 1
ATOM 774 N N . ALA A 1 96 ? -13.756 11.834 17.536 1.00 75.25 96 ALA A N 1
ATOM 775 C CA . ALA A 1 96 ? -14.258 13.063 18.149 1.00 75.25 96 ALA A CA 1
ATOM 776 C C . ALA A 1 96 ? -15.509 13.620 17.445 1.00 75.25 96 ALA A C 1
ATOM 778 O O . ALA A 1 96 ? -16.282 14.352 18.065 1.00 75.25 96 ALA A O 1
ATOM 779 N N . SER A 1 97 ? -15.696 13.294 16.164 1.00 69.19 97 SER A N 1
ATOM 780 C CA . SER A 1 97 ? -16.816 13.759 15.339 1.00 69.19 97 SER A CA 1
ATOM 781 C C . SER A 1 97 ? -18.050 12.855 15.442 1.00 69.19 97 SER A C 1
ATOM 783 O O . SER A 1 97 ? -19.151 13.323 15.153 1.00 69.19 97 SER A O 1
ATOM 785 N N . ASP A 1 98 ? -17.885 11.605 15.888 1.00 63.84 98 ASP A N 1
ATOM 786 C CA . ASP A 1 98 ? -18.970 10.644 16.100 1.00 63.84 98 ASP A CA 1
ATOM 787 C C . ASP A 1 98 ? -18.843 9.924 17.467 1.00 63.84 98 ASP A C 1
ATOM 789 O O . ASP A 1 98 ? -17.982 9.055 17.643 1.00 63.84 98 ASP A O 1
ATOM 793 N N . PRO A 1 99 ? -19.689 10.261 18.460 1.00 54.94 99 PRO A N 1
ATOM 794 C CA . PRO A 1 99 ? -19.611 9.694 19.804 1.00 54.94 99 PRO A CA 1
ATOM 795 C C . PRO A 1 99 ? -20.024 8.213 19.919 1.00 54.94 99 PRO A C 1
ATOM 797 O O . PRO A 1 99 ? -19.767 7.626 20.972 1.00 54.94 99 PRO A O 1
ATOM 800 N N . GLU A 1 100 ? -20.617 7.580 18.894 1.00 55.56 100 GLU A N 1
ATOM 801 C CA . GLU A 1 100 ? -20.896 6.128 18.915 1.00 55.56 100 GLU A CA 1
ATOM 802 C C . GLU A 1 100 ? -19.623 5.282 18.729 1.00 55.56 100 GLU A C 1
ATOM 804 O O . GLU A 1 100 ? -19.519 4.169 19.250 1.00 55.56 100 GLU A O 1
ATOM 809 N N . VAL A 1 101 ? -18.605 5.844 18.071 1.00 54.81 101 VAL A N 1
ATOM 810 C CA . VAL A 1 101 ? -17.316 5.196 17.778 1.00 54.81 101 VAL A CA 1
ATOM 811 C C . VAL A 1 101 ? -16.484 4.977 19.053 1.00 54.81 101 VAL A C 1
ATOM 813 O O . VAL A 1 101 ? -15.742 4.003 19.159 1.00 54.81 101 VAL A O 1
ATOM 816 N N . ALA A 1 102 ? -16.663 5.822 20.075 1.00 47.81 102 ALA A N 1
ATOM 817 C CA . ALA A 1 102 ? -15.890 5.791 21.321 1.00 47.81 102 ALA A CA 1
ATOM 818 C C . ALA A 1 102 ? -16.264 4.651 22.299 1.00 47.81 102 ALA A C 1
ATOM 820 O O . ALA A 1 102 ? -15.581 4.466 23.308 1.00 47.81 102 ALA A O 1
ATOM 821 N N . GLN A 1 103 ? -17.348 3.898 22.053 1.00 44.34 103 GLN A N 1
ATOM 822 C CA . GLN A 1 103 ? -17.858 2.870 22.981 1.00 44.34 103 GLN A CA 1
ATOM 823 C C . GLN A 1 103 ? -17.644 1.413 22.532 1.00 44.34 103 GLN A C 1
ATOM 825 O O . GLN A 1 103 ? -17.966 0.498 23.292 1.00 44.34 103 GLN A O 1
ATOM 830 N N . ALA A 1 104 ? -17.048 1.154 21.363 1.00 46.78 104 ALA A N 1
ATOM 831 C CA . ALA A 1 104 ? -16.845 -0.202 20.835 1.00 46.78 104 ALA A CA 1
ATOM 832 C C . ALA A 1 104 ? -15.634 -0.929 21.473 1.00 46.78 104 ALA A C 1
ATOM 834 O O . ALA A 1 104 ? -14.722 -1.423 20.807 1.00 46.78 104 ALA A O 1
ATOM 835 N N . SER A 1 105 ? -15.626 -1.011 22.803 1.00 46.00 105 SER A N 1
ATOM 836 C CA . SER A 1 105 ? -14.641 -1.742 23.602 1.00 46.00 105 SER A CA 1
ATOM 837 C C . SER A 1 105 ? -15.266 -2.988 24.219 1.00 46.00 105 SER A C 1
ATOM 839 O O . SER A 1 105 ? -15.440 -3.035 25.430 1.00 46.00 105 SER A O 1
ATOM 841 N N . LEU A 1 106 ? -15.604 -4.011 23.426 1.00 41.81 106 LEU A N 1
ATOM 842 C CA . LEU A 1 106 ? -15.909 -5.335 23.979 1.00 41.81 106 LEU A CA 1
ATOM 843 C C . LEU A 1 106 ? -15.293 -6.462 23.135 1.00 41.81 106 LEU A C 1
ATOM 845 O O . LEU A 1 106 ? -15.544 -6.589 21.942 1.00 41.81 106 LEU A O 1
ATOM 849 N N . ASP A 1 107 ? -14.411 -7.185 23.824 1.00 41.44 107 ASP A N 1
ATOM 850 C CA . ASP A 1 107 ? -13.900 -8.551 23.665 1.00 41.44 107 ASP A CA 1
ATOM 851 C C . ASP A 1 107 ? -14.068 -9.250 22.299 1.00 41.44 107 ASP A C 1
ATOM 853 O O . ASP A 1 107 ? -15.176 -9.568 21.869 1.00 41.44 107 ASP A O 1
ATOM 857 N N . VAL A 1 108 ? -12.947 -9.571 21.639 1.00 37.56 108 VAL A N 1
ATOM 858 C CA . VAL A 1 108 ? -12.933 -10.450 20.457 1.00 37.56 108 VAL A CA 1
ATOM 859 C C . VAL A 1 108 ? -11.853 -11.511 20.624 1.00 37.56 108 VAL A C 1
ATOM 861 O O . VAL A 1 108 ? -10.656 -11.229 20.658 1.00 37.56 108 VAL A O 1
ATOM 864 N N . THR A 1 109 ? -12.300 -12.762 20.689 1.00 35.28 109 THR A N 1
ATOM 865 C CA . THR A 1 109 ? -11.457 -13.956 20.655 1.00 35.28 109 THR A CA 1
ATOM 866 C C . THR A 1 109 ? -10.921 -14.179 19.236 1.00 35.28 109 THR A C 1
ATOM 868 O O . THR A 1 109 ? -11.682 -14.239 18.271 1.00 35.28 109 THR A O 1
ATOM 871 N N . LEU A 1 110 ? -9.597 -14.303 19.113 1.00 33.69 110 LEU A N 1
ATOM 872 C CA . LEU A 1 110 ? -8.857 -14.468 17.856 1.00 33.69 110 LEU A CA 1
ATOM 873 C C . LEU A 1 110 ? -9.123 -15.837 17.194 1.00 33.69 110 LEU A C 1
ATOM 875 O O . LEU A 1 110 ? -8.810 -16.865 17.802 1.00 33.69 110 LEU A O 1
ATOM 879 N N . PRO A 1 111 ? -9.585 -15.903 15.930 1.00 32.72 111 PRO A N 1
ATOM 880 C CA . PRO A 1 111 ? -9.517 -17.127 15.148 1.00 32.72 111 PRO A CA 1
ATOM 881 C C . PRO A 1 111 ? -8.126 -17.284 14.520 1.00 32.72 111 PRO A C 1
ATOM 883 O O . PRO A 1 111 ? -7.562 -16.359 13.936 1.00 32.72 111 PRO A O 1
ATOM 886 N N . LYS A 1 112 ? -7.580 -18.498 14.615 1.00 31.58 112 LYS A N 1
ATOM 887 C CA . LYS A 1 112 ? -6.324 -18.904 13.977 1.00 31.58 112 LYS A CA 1
ATOM 888 C C . LYS A 1 112 ? -6.614 -19.259 12.515 1.00 31.58 112 LYS A C 1
ATOM 890 O O . LYS A 1 112 ? -7.354 -20.204 12.252 1.00 31.58 112 LYS A O 1
ATOM 895 N N . SER A 1 113 ? -6.067 -18.481 11.581 1.00 39.38 113 SER A N 1
ATOM 896 C CA . SER A 1 113 ? -6.279 -18.673 10.140 1.00 39.38 113 SER A CA 1
ATOM 897 C C . SER A 1 113 ? -5.735 -20.025 9.655 1.00 39.38 113 SER A C 1
ATOM 899 O O . SER A 1 113 ? -4.664 -20.469 10.080 1.00 39.38 113 SER A O 1
ATOM 901 N N . ALA A 1 114 ? -6.503 -20.680 8.781 1.00 34.19 114 ALA A N 1
ATOM 902 C CA . ALA A 1 114 ? -6.192 -21.967 8.173 1.00 34.19 114 ALA A CA 1
ATOM 903 C C . ALA A 1 114 ? -5.481 -21.780 6.824 1.00 34.19 114 ALA A C 1
ATOM 905 O O . ALA A 1 114 ? -5.888 -20.975 5.989 1.00 34.19 114 ALA A O 1
ATOM 906 N N . ASN A 1 115 ? -4.420 -22.560 6.614 1.00 34.84 115 ASN A N 1
ATOM 907 C CA . ASN A 1 115 ? -3.623 -22.568 5.390 1.00 34.84 115 ASN A CA 1
ATOM 908 C C . ASN A 1 115 ? -4.437 -23.052 4.179 1.00 34.84 115 ASN A C 1
ATOM 910 O O . ASN A 1 115 ? -5.013 -24.139 4.218 1.00 34.84 115 ASN A O 1
ATOM 914 N N . ALA A 1 116 ? -4.375 -22.306 3.074 1.00 33.47 116 ALA A N 1
ATOM 915 C CA . ALA A 1 116 ? -4.762 -22.770 1.744 1.00 33.47 116 ALA A CA 1
ATOM 916 C C . ALA A 1 116 ? -3.530 -22.823 0.821 1.00 33.47 116 ALA A C 1
ATOM 918 O O . ALA A 1 116 ? -2.663 -21.947 0.867 1.00 33.47 116 ALA A O 1
ATOM 919 N N . ILE A 1 117 ? -3.447 -23.900 0.035 1.00 36.09 117 ILE A N 1
ATOM 920 C CA . ILE A 1 117 ? -2.326 -24.262 -0.845 1.00 36.09 117 ILE A CA 1
ATOM 921 C C . ILE A 1 117 ? -2.326 -23.387 -2.107 1.00 36.09 117 ILE A C 1
ATOM 923 O O . ILE A 1 117 ? -3.380 -23.077 -2.656 1.00 36.09 117 ILE A O 1
ATOM 927 N N . ALA A 1 118 ? -1.122 -22.976 -2.513 1.00 39.09 118 ALA A N 1
ATOM 928 C CA . ALA A 1 118 ? -0.838 -22.056 -3.609 1.00 39.09 118 ALA A CA 1
ATOM 929 C C . ALA A 1 118 ? -0.959 -22.709 -4.996 1.00 39.09 118 ALA A C 1
ATOM 931 O O . ALA A 1 118 ? -0.640 -23.885 -5.159 1.00 39.09 118 ALA A O 1
ATOM 932 N N . ASP A 1 119 ? -1.356 -21.898 -5.977 1.00 36.53 119 ASP A N 1
ATOM 933 C CA . ASP A 1 119 ? -1.250 -22.178 -7.410 1.00 36.53 119 ASP A CA 1
ATOM 934 C C . ASP A 1 119 ? -0.057 -21.380 -7.964 1.00 36.53 119 ASP A C 1
ATOM 936 O O . ASP A 1 119 ? 0.091 -20.187 -7.674 1.00 36.53 119 ASP A O 1
ATOM 940 N N . GLU A 1 120 ? 0.847 -22.055 -8.672 1.00 38.34 120 GLU A N 1
ATOM 941 C CA . GLU A 1 120 ? 2.124 -21.502 -9.130 1.00 38.34 120 GLU A CA 1
ATOM 942 C C . GLU A 1 120 ? 1.954 -20.794 -10.480 1.00 38.34 120 GLU A C 1
ATOM 944 O O . GLU A 1 120 ? 1.749 -21.423 -11.515 1.00 38.34 120 GLU A O 1
ATOM 949 N N . CYS A 1 121 ? 2.098 -19.469 -10.479 1.00 34.62 121 CYS A N 1
ATOM 950 C CA . CYS A 1 121 ? 2.321 -18.676 -11.685 1.00 34.62 121 CYS A CA 1
ATOM 951 C C . CYS A 1 121 ? 3.626 -17.884 -11.516 1.00 34.62 121 CYS A C 1
ATOM 953 O O . CYS A 1 121 ? 3.842 -17.265 -10.470 1.00 34.62 121 CYS A O 1
ATOM 955 N N . GLU A 1 122 ? 4.491 -17.892 -12.537 1.00 46.62 122 GLU A N 1
ATOM 956 C CA . GLU A 1 122 ? 5.714 -17.077 -12.639 1.00 46.62 122 GLU A CA 1
ATOM 957 C C . GLU A 1 122 ? 5.387 -15.580 -12.838 1.00 46.62 122 GLU A C 1
ATOM 959 O O . GLU A 1 122 ? 5.806 -14.941 -13.801 1.00 46.62 122 GLU A O 1
ATOM 964 N N . ASP A 1 123 ? 4.613 -14.997 -11.925 1.00 61.16 123 ASP A N 1
ATOM 965 C CA . ASP A 1 123 ? 4.309 -13.570 -11.889 1.00 61.16 123 ASP A CA 1
ATOM 966 C C . ASP A 1 123 ? 5.130 -12.899 -10.772 1.00 61.16 123 ASP A C 1
ATOM 968 O O . ASP A 1 123 ? 5.139 -13.339 -9.616 1.00 61.16 123 ASP A O 1
ATOM 972 N N . SER A 1 124 ? 5.806 -11.793 -11.104 1.00 68.50 124 SER A N 1
ATOM 973 C CA . SER A 1 124 ? 6.509 -10.916 -10.155 1.00 68.50 124 SER A CA 1
ATOM 974 C C . SER A 1 124 ? 5.618 -10.525 -8.967 1.00 68.50 124 SER A C 1
ATOM 976 O O . SER A 1 124 ? 6.098 -10.365 -7.839 1.00 68.50 124 SER A O 1
ATOM 978 N N . HIS A 1 125 ? 4.304 -10.426 -9.193 1.00 73.06 125 HIS A N 1
ATOM 979 C CA . HIS A 1 125 ? 3.322 -10.207 -8.141 1.00 73.06 125 HIS A CA 1
ATOM 980 C C . HIS A 1 125 ? 3.212 -11.392 -7.166 1.00 73.06 125 HIS A C 1
ATOM 982 O O . HIS A 1 125 ? 3.303 -11.184 -5.955 1.00 73.06 125 HIS A O 1
ATOM 988 N N . ALA A 1 126 ? 3.086 -12.628 -7.658 1.00 78.38 126 ALA A N 1
ATOM 989 C CA . ALA A 1 126 ? 2.965 -13.820 -6.815 1.00 78.38 126 ALA A CA 1
ATOM 990 C C . ALA A 1 126 ? 4.199 -14.009 -5.916 1.00 78.38 126 ALA A C 1
ATOM 992 O O . ALA A 1 126 ? 4.068 -14.263 -4.717 1.00 78.38 126 ALA A O 1
ATOM 993 N N . GLN A 1 127 ? 5.397 -13.773 -6.461 1.00 81.12 127 GLN A N 1
ATOM 994 C CA . GLN A 1 127 ? 6.650 -13.814 -5.698 1.00 81.12 127 GLN A CA 1
ATOM 995 C C . GLN A 1 127 ? 6.709 -12.734 -4.606 1.00 81.12 127 GLN A C 1
ATOM 997 O O . GLN A 1 127 ? 7.178 -12.985 -3.492 1.00 81.12 127 GLN A O 1
ATOM 1002 N N . ASN A 1 128 ? 6.217 -11.525 -4.900 1.00 83.06 128 ASN A N 1
ATOM 1003 C CA . ASN A 1 128 ? 6.133 -10.447 -3.917 1.00 83.06 128 ASN A CA 1
ATOM 1004 C C . ASN A 1 128 ? 5.192 -10.822 -2.761 1.00 83.06 128 ASN A C 1
ATOM 1006 O O . ASN A 1 128 ? 5.581 -10.736 -1.595 1.00 83.06 128 ASN A O 1
ATOM 1010 N N . ILE A 1 129 ? 3.999 -11.322 -3.087 1.00 85.06 129 ILE A N 1
ATOM 1011 C CA . ILE A 1 129 ? 3.009 -11.763 -2.102 1.00 85.06 129 ILE A CA 1
ATOM 1012 C C . ILE A 1 129 ? 3.550 -12.915 -1.248 1.00 85.06 129 ILE A C 1
ATOM 1014 O O . ILE A 1 129 ? 3.423 -12.882 -0.024 1.00 85.06 129 ILE A O 1
ATOM 1018 N N . GLN A 1 130 ? 4.211 -13.903 -1.853 1.00 85.50 130 GLN A N 1
ATOM 1019 C CA . GLN A 1 130 ? 4.814 -15.018 -1.123 1.00 85.50 130 GLN A CA 1
ATOM 1020 C C . GLN A 1 130 ? 5.896 -14.537 -0.146 1.00 85.50 130 GLN A C 1
ATOM 1022 O O . GLN A 1 130 ? 5.905 -14.935 1.021 1.00 85.50 130 GLN A O 1
ATOM 1027 N N . GLY A 1 131 ? 6.781 -13.639 -0.592 1.00 85.12 131 GLY A N 1
ATOM 1028 C CA . GLY A 1 131 ? 7.809 -13.065 0.271 1.00 85.12 131 GLY A CA 1
ATOM 1029 C C . GLY A 1 131 ? 7.222 -12.244 1.426 1.00 85.12 131 GLY A C 1
ATOM 1030 O O . GLY A 1 131 ? 7.761 -12.280 2.530 1.00 85.12 131 GLY A O 1
ATOM 1031 N N . PHE A 1 132 ? 6.109 -11.544 1.200 1.00 86.44 132 PHE A N 1
ATOM 1032 C CA . PHE A 1 132 ? 5.396 -10.824 2.255 1.00 86.44 132 PHE A CA 1
ATOM 1033 C C . PHE A 1 132 ? 4.742 -11.778 3.267 1.00 86.44 132 PHE A C 1
ATOM 1035 O O . PHE A 1 132 ? 4.861 -11.567 4.474 1.00 86.44 132 PHE A O 1
ATOM 1042 N N . LYS A 1 133 ? 4.113 -12.869 2.800 1.00 85.88 133 LYS A N 1
ATOM 1043 C CA . LYS A 1 133 ? 3.540 -13.910 3.674 1.00 85.88 133 LYS A CA 1
ATOM 1044 C C . LYS A 1 133 ? 4.601 -14.531 4.580 1.00 85.88 133 LYS A C 1
ATOM 1046 O O . LYS A 1 133 ? 4.329 -14.744 5.758 1.00 85.88 133 LYS A O 1
ATOM 1051 N N . LYS A 1 134 ? 5.810 -14.763 4.058 1.00 86.12 134 LYS A N 1
ATOM 1052 C CA . LYS A 1 134 ? 6.934 -15.275 4.850 1.00 86.12 134 LYS A CA 1
ATOM 1053 C C . LYS A 1 134 ? 7.333 -14.309 5.971 1.00 86.12 134 LYS A C 1
ATOM 1055 O O . LYS A 1 134 ? 7.374 -14.727 7.121 1.00 86.12 134 LYS A O 1
ATOM 1060 N N . LEU A 1 135 ? 7.525 -13.019 5.665 1.00 83.75 135 LEU A N 1
ATOM 1061 C CA . LEU A 1 135 ? 7.836 -12.010 6.691 1.00 83.75 135 LEU A CA 1
ATOM 1062 C C . LEU A 1 135 ? 6.750 -11.954 7.780 1.00 83.75 135 LEU A C 1
ATOM 1064 O O . LEU A 1 135 ? 7.061 -11.822 8.960 1.00 83.75 135 LEU A O 1
ATOM 1068 N N . ARG A 1 136 ? 5.471 -12.071 7.397 1.00 81.25 136 ARG A N 1
ATOM 1069 C CA . ARG A 1 136 ? 4.345 -12.067 8.344 1.00 81.25 136 ARG A CA 1
ATOM 1070 C C . ARG A 1 136 ? 4.397 -13.232 9.331 1.00 81.25 136 ARG A C 1
ATOM 1072 O O . ARG A 1 136 ? 4.044 -13.042 10.485 1.00 81.25 136 ARG A O 1
ATOM 1079 N N . GLN A 1 137 ? 4.819 -14.414 8.891 1.00 79.62 137 GLN A N 1
ATOM 1080 C CA . GLN A 1 137 ? 4.921 -15.595 9.756 1.00 79.62 137 GLN A CA 1
ATOM 1081 C C . GLN A 1 137 ? 6.068 -15.492 10.774 1.00 79.62 137 GLN A C 1
ATOM 1083 O O . GLN A 1 137 ? 6.036 -16.184 11.784 1.00 79.62 137 GLN A O 1
ATOM 1088 N N . GLU A 1 138 ? 7.066 -14.644 10.510 1.00 75.25 138 GLU A N 1
ATOM 1089 C CA . GLU A 1 138 ? 8.275 -14.488 11.331 1.00 75.25 138 GLU A CA 1
ATOM 1090 C C . GLU A 1 138 ? 8.151 -13.396 12.411 1.00 75.25 138 GLU A C 1
ATOM 1092 O O . GLU A 1 138 ? 9.004 -13.317 13.294 1.00 75.25 138 GLU A O 1
ATOM 1097 N N . LYS A 1 139 ? 7.115 -12.544 12.367 1.00 65.69 139 LYS A N 1
ATOM 1098 C CA . LYS A 1 139 ? 6.912 -11.483 13.364 1.00 65.69 139 LYS A CA 1
ATOM 1099 C C . LYS A 1 139 ? 6.011 -11.938 14.514 1.00 65.69 139 LYS A C 1
ATOM 1101 O O . LYS A 1 139 ? 4.857 -12.296 14.299 1.00 65.69 139 LYS A O 1
ATOM 1106 N N . ASP A 1 140 ? 6.544 -11.845 15.731 1.00 50.88 140 ASP A N 1
ATOM 1107 C CA . ASP A 1 140 ? 5.823 -12.078 16.985 1.00 50.88 140 ASP A CA 1
ATOM 1108 C C . ASP A 1 140 ? 4.993 -10.862 17.441 1.00 50.88 140 ASP A C 1
ATOM 1110 O O . ASP A 1 140 ? 5.227 -9.719 17.038 1.00 50.88 140 ASP A O 1
ATOM 1114 N N . VAL A 1 141 ? 4.001 -11.148 18.289 1.00 53.50 141 VAL A N 1
ATOM 1115 C CA . VAL A 1 141 ? 2.934 -10.244 18.755 1.00 53.50 141 VAL A CA 1
ATOM 1116 C C . VAL A 1 141 ? 3.476 -9.036 19.539 1.00 53.50 141 VAL A C 1
ATOM 1118 O O . VAL A 1 141 ? 4.310 -9.182 20.430 1.00 53.50 141 VAL A O 1
ATOM 1121 N N . VAL A 1 142 ? 2.958 -7.840 19.230 1.00 57.66 142 VAL A N 1
ATOM 1122 C CA . VAL A 1 142 ? 3.300 -6.547 19.863 1.00 57.66 142 VAL A CA 1
ATOM 1123 C C . VAL A 1 142 ? 2.198 -6.126 20.851 1.00 57.66 142 VAL A C 1
ATOM 1125 O O . VAL A 1 142 ? 1.033 -6.467 20.668 1.00 57.66 142 VAL A O 1
ATOM 1128 N N . GLU A 1 143 ? 2.562 -5.385 21.904 1.00 51.31 143 GLU A N 1
ATOM 1129 C CA . GLU A 1 143 ? 1.624 -4.804 22.881 1.00 51.31 143 GLU A CA 1
ATOM 1130 C C . GLU A 1 143 ? 0.614 -3.835 22.235 1.00 51.31 143 GLU A C 1
ATOM 1132 O O . GLU A 1 143 ? 0.993 -2.962 21.452 1.00 51.31 143 GLU A O 1
ATOM 1137 N N . ILE A 1 144 ? -0.661 -3.942 22.628 1.00 61.06 144 ILE A N 1
ATOM 1138 C CA . ILE A 1 144 ? -1.748 -3.038 22.218 1.00 61.06 144 ILE A CA 1
ATOM 1139 C C . ILE A 1 144 ? -1.678 -1.759 23.066 1.00 61.06 144 ILE A C 1
ATOM 1141 O O . ILE A 1 144 ? -1.800 -1.842 24.289 1.00 61.06 144 ILE A O 1
ATOM 1145 N N . LYS A 1 145 ? -1.511 -0.581 22.447 1.00 60.91 145 LYS A N 1
ATOM 1146 C CA . LYS A 1 145 ? -1.508 0.712 23.165 1.00 60.91 145 LYS A CA 1
ATOM 1147 C C . LYS A 1 145 ? -2.692 1.612 22.820 1.00 60.91 145 LYS A C 1
ATOM 1149 O O . LYS A 1 145 ? -3.056 2.454 23.638 1.00 60.91 145 LYS A O 1
ATOM 1154 N N . ASP A 1 146 ? -3.298 1.434 21.651 1.00 67.06 146 ASP A N 1
ATOM 1155 C CA . ASP A 1 146 ? -4.462 2.194 21.196 1.00 67.06 146 ASP A CA 1
ATOM 1156 C C . ASP A 1 146 ? -5.352 1.385 20.223 1.00 67.06 146 ASP A C 1
ATOM 1158 O O . ASP A 1 146 ? -5.055 0.242 19.870 1.00 67.06 146 ASP A O 1
ATOM 1162 N N . GLU A 1 147 ? -6.492 1.952 19.821 1.00 67.25 147 GLU A N 1
ATOM 1163 C CA . GLU A 1 147 ? -7.446 1.297 18.910 1.00 67.25 147 GLU A CA 1
ATOM 1164 C C . GLU A 1 147 ? -6.883 1.115 17.495 1.00 67.25 147 GLU A C 1
ATOM 1166 O O . GLU A 1 147 ? -7.188 0.136 16.817 1.00 67.25 147 GLU A O 1
ATOM 1171 N N . VAL A 1 148 ? -5.979 1.998 17.065 1.00 73.62 148 VAL A N 1
ATOM 1172 C CA . VAL A 1 148 ? -5.241 1.810 15.813 1.00 73.62 148 VAL A CA 1
ATOM 1173 C C . VAL A 1 148 ? -4.348 0.574 15.922 1.00 73.62 148 VAL A C 1
ATOM 1175 O O . VAL A 1 148 ? -4.366 -0.262 15.021 1.00 73.62 148 VAL A O 1
ATOM 1178 N N . ASP A 1 149 ? -3.639 0.393 17.035 1.00 76.56 149 ASP A N 1
ATOM 1179 C CA . ASP A 1 149 ? -2.852 -0.807 17.311 1.00 76.56 149 ASP A CA 1
ATOM 1180 C C . ASP A 1 149 ? -3.724 -2.064 17.319 1.00 76.56 149 ASP A C 1
ATOM 1182 O O . ASP A 1 149 ? -3.300 -3.078 16.772 1.00 76.56 149 ASP A O 1
ATOM 1186 N N . LYS A 1 150 ? -4.959 -2.002 17.841 1.00 76.06 150 LYS A N 1
ATOM 1187 C CA . LYS A 1 150 ? -5.912 -3.124 17.776 1.00 76.06 150 LYS A CA 1
ATOM 1188 C C . LYS A 1 150 ? -6.166 -3.552 16.328 1.00 76.06 150 LYS A C 1
ATOM 1190 O O . LYS A 1 150 ? -5.925 -4.709 15.996 1.00 76.06 150 LYS A O 1
ATOM 1195 N N . TYR A 1 151 ? -6.545 -2.625 15.444 1.00 80.00 151 TYR A N 1
ATOM 1196 C CA . TYR A 1 151 ? -6.746 -2.936 14.022 1.00 80.00 151 TYR A CA 1
ATOM 1197 C C . TYR A 1 151 ? -5.461 -3.431 13.344 1.00 80.00 151 TYR A C 1
ATOM 1199 O O . TYR A 1 151 ? -5.510 -4.308 12.478 1.00 80.00 151 TYR A O 1
ATOM 1207 N N . LEU A 1 152 ? -4.304 -2.871 13.699 1.00 80.69 152 LEU A N 1
ATOM 1208 C CA . LEU A 1 152 ? -3.019 -3.270 13.121 1.00 80.69 152 LEU A CA 1
ATOM 1209 C C . LEU A 1 152 ? -2.551 -4.656 13.584 1.00 80.69 152 LEU A C 1
ATOM 1211 O O . LEU A 1 152 ? -1.808 -5.305 12.847 1.00 80.69 152 LEU A O 1
ATOM 1215 N N . LEU A 1 153 ? -2.986 -5.092 14.766 1.00 76.75 153 LEU A N 1
ATOM 1216 C CA . LEU A 1 153 ? -2.674 -6.390 15.367 1.00 76.75 153 LEU A CA 1
ATOM 1217 C C . LEU A 1 153 ? -3.698 -7.481 15.039 1.00 76.75 153 LEU A C 1
ATOM 1219 O O . LEU A 1 153 ? -3.393 -8.664 15.198 1.00 76.75 153 LEU A O 1
ATOM 1223 N N . GLU A 1 154 ? -4.896 -7.115 14.575 1.00 76.94 154 GLU A N 1
ATOM 1224 C CA . GLU A 1 154 ? -5.868 -8.076 14.057 1.00 76.94 154 GLU A CA 1
ATOM 1225 C C . GLU A 1 154 ? -5.258 -8.939 12.944 1.00 76.94 154 GLU A C 1
ATOM 1227 O O . GLU A 1 154 ? -4.452 -8.480 12.127 1.00 76.94 154 GLU A O 1
ATOM 1232 N N . ALA A 1 155 ? -5.682 -10.206 12.897 1.00 79.00 155 ALA A N 1
ATOM 1233 C CA . ALA A 1 155 ? -5.233 -11.145 11.883 1.00 79.00 155 ALA A CA 1
ATOM 1234 C C . ALA A 1 155 ? -5.506 -10.575 10.485 1.00 79.00 155 ALA A C 1
ATOM 1236 O O . ALA A 1 155 ? -6.650 -10.351 10.093 1.00 79.00 155 ALA A O 1
ATOM 1237 N N . ALA A 1 156 ? -4.432 -10.319 9.743 1.00 84.19 156 ALA A N 1
ATOM 1238 C CA . ALA A 1 156 ? -4.536 -9.795 8.396 1.00 84.19 156 ALA A CA 1
ATOM 1239 C C . ALA A 1 156 ? -5.043 -10.876 7.429 1.00 84.19 156 ALA A C 1
ATOM 1241 O O . ALA A 1 156 ? -4.600 -12.028 7.478 1.00 84.19 156 ALA A O 1
ATOM 1242 N N . GLU A 1 157 ? -5.916 -10.467 6.513 1.00 89.44 157 GLU A N 1
ATOM 1243 C CA . GLU A 1 157 ? -6.475 -11.318 5.461 1.00 89.44 157 GLU A CA 1
ATOM 1244 C C . GLU A 1 157 ? -5.379 -11.799 4.497 1.00 89.44 157 GLU A C 1
ATOM 1246 O O . GLU A 1 157 ? -4.288 -11.214 4.431 1.00 89.44 157 GLU A O 1
ATOM 1251 N N . ASP A 1 158 ? -5.639 -12.886 3.761 1.00 85.69 158 ASP A N 1
ATOM 1252 C CA . ASP A 1 158 ? -4.647 -13.448 2.839 1.00 85.69 158 ASP A CA 1
ATOM 1253 C C . ASP A 1 158 ? -4.503 -12.561 1.588 1.00 85.69 158 ASP A C 1
ATOM 1255 O O . ASP A 1 158 ? -5.429 -12.495 0.772 1.00 85.69 158 ASP A O 1
ATOM 1259 N N . PRO A 1 159 ? -3.342 -11.914 1.369 1.00 84.94 159 PRO A N 1
ATOM 1260 C CA . PRO A 1 159 ? -3.104 -11.120 0.167 1.00 84.94 159 PRO A CA 1
ATOM 1261 C C . PRO A 1 159 ? -3.105 -11.947 -1.131 1.00 84.94 159 PRO A C 1
ATOM 1263 O O . PRO A 1 159 ? -3.210 -11.364 -2.207 1.00 84.94 159 PRO A O 1
ATOM 1266 N N . ALA A 1 160 ? -3.000 -13.280 -1.056 1.00 84.88 160 ALA A N 1
ATOM 1267 C CA . ALA A 1 160 ? -3.087 -14.164 -2.221 1.00 84.88 160 ALA A CA 1
ATOM 1268 C C . ALA A 1 160 ? -4.532 -14.482 -2.652 1.00 84.88 160 ALA A C 1
ATOM 1270 O O . ALA A 1 160 ? -4.738 -15.058 -3.720 1.00 84.88 160 ALA A O 1
ATOM 1271 N N . ASN A 1 161 ? -5.543 -14.122 -1.852 1.00 86.94 161 ASN A N 1
ATOM 1272 C CA . ASN A 1 161 ? -6.936 -14.360 -2.215 1.00 86.94 161 ASN A CA 1
ATOM 1273 C C . ASN A 1 161 ? -7.388 -13.3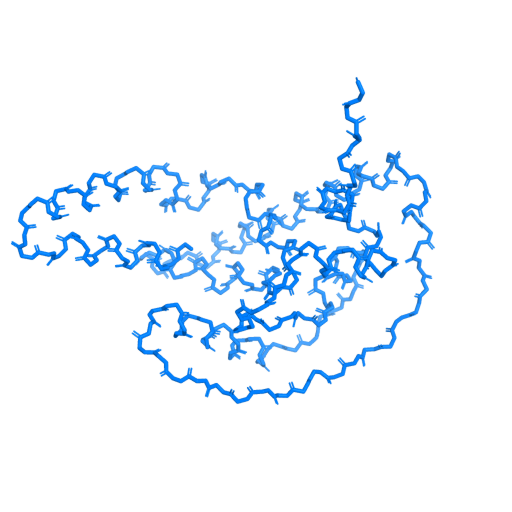83 -3.316 1.00 86.94 161 ASN A C 1
ATOM 1275 O O . ASN A 1 161 ? -7.798 -12.255 -3.047 1.00 86.94 161 ASN A O 1
ATOM 1279 N N . LEU A 1 162 ? -7.355 -13.845 -4.567 1.00 81.62 162 LEU A N 1
ATOM 1280 C CA . LEU A 1 162 ? -7.772 -13.066 -5.739 1.00 81.62 162 LEU A CA 1
ATOM 1281 C C . LEU A 1 162 ? -9.281 -12.778 -5.785 1.00 81.62 162 LEU A C 1
ATOM 1283 O O . LEU A 1 162 ? -9.705 -11.881 -6.507 1.00 81.62 162 LEU A O 1
ATOM 1287 N N . LYS A 1 163 ? -10.092 -13.528 -5.029 1.00 88.12 163 LYS A N 1
ATOM 1288 C CA . LYS A 1 163 ? -11.545 -13.327 -4.918 1.00 88.12 163 LYS A CA 1
ATOM 1289 C C . LYS A 1 163 ? -11.927 -12.460 -3.715 1.00 88.12 163 LYS A C 1
ATOM 1291 O O . LYS A 1 163 ? -13.102 -12.389 -3.373 1.00 88.12 163 LYS A O 1
ATOM 1296 N N . PHE A 1 164 ? -10.948 -11.853 -3.044 1.00 88.44 164 PHE A N 1
ATOM 1297 C CA . PHE A 1 164 ? -11.201 -10.987 -1.902 1.00 88.44 164 PHE A CA 1
ATOM 1298 C C . PHE A 1 164 ? -11.912 -9.703 -2.341 1.00 88.44 164 PHE A C 1
ATOM 1300 O O . PHE A 1 164 ? -11.355 -8.914 -3.107 1.00 88.44 164 PHE A O 1
ATOM 1307 N N . ASP A 1 165 ? -13.118 -9.487 -1.822 1.00 88.06 165 ASP A N 1
ATOM 1308 C CA . ASP A 1 165 ? -13.869 -8.249 -2.000 1.00 88.06 165 ASP A CA 1
ATOM 1309 C C . ASP A 1 165 ? -13.660 -7.347 -0.779 1.00 88.06 165 ASP A C 1
ATOM 1311 O O . ASP A 1 165 ? -14.144 -7.619 0.321 1.00 88.06 165 ASP A O 1
ATOM 1315 N N . LEU A 1 166 ? -12.911 -6.264 -0.991 1.00 86.19 166 LEU A N 1
ATOM 1316 C CA . LEU A 1 166 ? -12.580 -5.299 0.052 1.00 86.19 166 LEU A CA 1
ATOM 1317 C C . LEU A 1 166 ? -13.827 -4.609 0.618 1.00 86.19 166 LEU A C 1
ATOM 1319 O O . LEU A 1 166 ? -13.899 -4.393 1.825 1.00 86.19 166 LEU A O 1
ATOM 1323 N N . LEU A 1 167 ? -14.799 -4.266 -0.228 1.00 85.69 167 LEU A N 1
ATOM 1324 C CA . LEU A 1 167 ? -15.994 -3.538 0.201 1.00 85.69 167 LEU A CA 1
ATOM 1325 C C . LEU A 1 167 ? -16.936 -4.460 0.973 1.00 85.69 167 LEU A C 1
ATOM 1327 O O . LEU A 1 167 ? -17.449 -4.076 2.025 1.00 85.69 167 LEU A O 1
ATOM 1331 N N . ALA A 1 168 ? -17.112 -5.696 0.494 1.00 86.62 168 ALA A N 1
ATOM 1332 C CA . ALA A 1 168 ? -17.881 -6.705 1.217 1.00 86.62 168 ALA A CA 1
ATOM 1333 C C . ALA A 1 168 ? -17.266 -6.987 2.594 1.00 86.62 168 ALA A C 1
ATOM 1335 O O . ALA A 1 168 ? -17.990 -7.019 3.587 1.00 86.62 168 ALA A O 1
ATOM 1336 N N . TRP A 1 169 ? -15.934 -7.088 2.681 1.00 87.56 169 TRP A N 1
ATOM 1337 C CA . TRP A 1 169 ? -15.250 -7.283 3.958 1.00 87.56 169 TRP A CA 1
ATOM 1338 C C . TRP A 1 169 ? -15.524 -6.138 4.935 1.00 87.56 169 TRP A C 1
ATOM 1340 O O . TRP A 1 169 ? -15.870 -6.398 6.086 1.00 87.56 169 TRP A O 1
ATOM 1350 N N . TRP A 1 170 ? -15.418 -4.880 4.494 1.00 83.38 170 TRP A N 1
ATOM 1351 C CA . TRP A 1 170 ? -15.728 -3.730 5.352 1.00 83.38 170 TRP A CA 1
ATOM 1352 C C . TRP A 1 170 ? -17.182 -3.748 5.824 1.00 83.38 170 TRP A C 1
ATOM 1354 O O . TRP A 1 170 ? -17.434 -3.522 7.005 1.00 83.38 170 TRP A O 1
ATOM 1364 N N . LYS A 1 171 ? -18.125 -4.103 4.946 1.00 81.19 171 LYS A N 1
ATOM 1365 C CA . LYS A 1 171 ? -19.548 -4.219 5.292 1.00 81.19 171 LYS A CA 1
ATOM 1366 C C . LYS A 1 171 ? -19.820 -5.324 6.316 1.00 81.19 171 LYS A C 1
ATOM 1368 O O . LYS A 1 171 ? -20.572 -5.112 7.262 1.00 81.19 171 LYS A O 1
ATOM 1373 N N . GLU A 1 172 ? -19.208 -6.492 6.148 1.00 83.00 172 GLU A N 1
ATOM 1374 C CA . GLU A 1 172 ? -19.376 -7.639 7.051 1.00 83.00 172 GLU A CA 1
ATOM 1375 C C . GLU A 1 172 ? -18.690 -7.429 8.404 1.00 83.00 172 GLU A C 1
ATOM 1377 O O . GLU A 1 172 ? -19.144 -7.948 9.423 1.00 83.00 172 GLU A O 1
ATOM 1382 N N . ASN A 1 173 ? -17.607 -6.651 8.428 1.00 78.50 173 ASN A N 1
ATOM 1383 C CA . ASN A 1 173 ? -16.817 -6.416 9.629 1.00 78.50 173 ASN A CA 1
ATOM 1384 C C . ASN A 1 173 ? -17.116 -5.071 10.292 1.00 78.50 173 ASN A C 1
ATOM 1386 O O . ASN A 1 173 ? -16.517 -4.802 11.326 1.00 78.50 173 ASN A O 1
ATOM 1390 N N . ALA A 1 174 ? -18.047 -4.264 9.773 1.00 71.44 174 ALA A N 1
ATOM 1391 C CA . ALA A 1 174 ? -18.337 -2.907 10.247 1.00 71.44 174 ALA A CA 1
ATOM 1392 C C . ALA A 1 174 ? -18.516 -2.819 11.772 1.00 71.44 174 ALA A C 1
ATOM 1394 O O . ALA A 1 174 ? -17.921 -1.962 12.406 1.00 71.44 174 ALA A O 1
ATOM 1395 N N . ALA A 1 175 ? -19.232 -3.764 12.391 1.00 66.50 175 ALA A N 1
ATOM 1396 C CA . ALA A 1 175 ? -19.391 -3.810 13.850 1.00 66.50 175 ALA A CA 1
ATOM 1397 C C . ALA A 1 175 ? -18.084 -4.140 14.606 1.00 66.50 175 ALA A C 1
ATOM 1399 O O . ALA A 1 175 ? -17.889 -3.718 15.742 1.00 66.50 175 ALA A O 1
ATOM 1400 N N . ARG A 1 176 ? -17.174 -4.900 13.983 1.00 66.62 176 ARG A N 1
ATOM 1401 C CA . ARG A 1 176 ? -15.864 -5.268 14.543 1.00 66.62 176 ARG A CA 1
ATOM 1402 C C . ARG A 1 176 ? -14.841 -4.151 14.382 1.00 66.62 176 ARG A C 1
ATOM 1404 O O . ARG A 1 176 ? -14.016 -3.983 15.269 1.00 66.62 176 ARG A O 1
ATOM 1411 N N . VAL A 1 177 ? -14.886 -3.416 13.272 1.00 66.50 177 VAL A N 1
ATOM 1412 C CA . VAL A 1 177 ? -13.942 -2.338 12.930 1.00 66.50 177 VAL A CA 1
ATOM 1413 C C . VAL A 1 177 ? -14.591 -0.958 12.980 1.00 66.50 177 VAL A C 1
ATOM 1415 O O . VAL A 1 177 ? -14.091 -0.037 12.346 1.00 66.50 177 VAL A O 1
ATOM 1418 N N . GLN A 1 178 ? -15.674 -0.809 13.748 1.00 58.50 178 GLN A N 1
ATOM 1419 C CA . GLN A 1 178 ? -16.466 0.424 13.866 1.00 58.50 178 GLN A CA 1
ATOM 1420 C C . GLN A 1 178 ? -15.612 1.631 14.266 1.00 58.50 178 GLN A C 1
ATOM 1422 O O . GLN A 1 178 ? -15.901 2.761 13.899 1.00 58.50 178 GLN A O 1
ATOM 1427 N N . TYR A 1 179 ? -14.519 1.371 14.977 1.00 58.88 179 TYR A N 1
ATOM 1428 C CA . TYR A 1 179 ? -13.537 2.370 15.350 1.00 58.88 179 TYR A CA 1
ATOM 1429 C C . TYR A 1 179 ? -12.759 2.929 14.140 1.00 58.88 179 TYR A C 1
ATOM 1431 O O . TYR A 1 179 ? -12.371 4.093 14.111 1.00 58.88 179 TYR A O 1
ATOM 1439 N N . VAL A 1 180 ? -12.529 2.137 13.094 1.00 60.09 180 VAL A N 1
ATOM 1440 C CA . VAL A 1 180 ? -11.673 2.517 11.970 1.00 60.09 180 VAL A CA 1
ATOM 1441 C C . VAL A 1 180 ? -12.446 3.331 10.933 1.00 60.09 180 VAL A C 1
ATOM 1443 O O . VAL A 1 180 ? -13.404 2.849 10.340 1.00 60.09 180 VAL A O 1
ATOM 1446 N N . VAL A 1 181 ? -11.910 4.511 10.605 1.00 59.16 181 VAL A N 1
ATOM 1447 C CA . VAL A 1 181 ? -12.353 5.460 9.553 1.00 59.16 181 VAL A CA 1
ATOM 1448 C C . VAL A 1 181 ? -12.755 4.795 8.223 1.00 59.16 181 VAL A C 1
ATOM 1450 O O . VAL A 1 181 ? -13.565 5.326 7.470 1.00 59.16 181 VAL A O 1
ATOM 1453 N N . GLY A 1 182 ? -12.196 3.622 7.914 1.00 51.69 182 GLY A N 1
ATOM 1454 C CA . GLY A 1 182 ? -12.539 2.844 6.726 1.00 51.69 182 GLY A CA 1
ATOM 1455 C C . GLY A 1 182 ? -13.985 2.340 6.691 1.00 51.69 182 GLY A C 1
ATOM 1456 O O . GLY A 1 182 ? -14.520 2.197 5.596 1.00 51.69 182 GLY A O 1
ATOM 1457 N N . SER A 1 183 ? -14.637 2.122 7.838 1.00 51.41 183 SER A N 1
ATOM 1458 C CA . SER A 1 183 ? -16.024 1.644 7.871 1.00 51.41 183 SER A CA 1
ATOM 1459 C C . SER A 1 183 ? -16.955 2.629 7.165 1.00 51.41 183 SER A C 1
ATOM 1461 O O . SER A 1 183 ? -17.616 2.247 6.213 1.00 51.41 183 SER A O 1
ATOM 1463 N N . ASP A 1 184 ? -16.932 3.916 7.497 1.00 56.12 184 ASP A N 1
ATOM 1464 C CA . ASP A 1 184 ? -17.845 4.877 6.861 1.00 56.12 184 ASP A CA 1
ATOM 1465 C C . ASP A 1 184 ? -17.358 5.377 5.495 1.00 56.12 184 ASP A C 1
ATOM 1467 O O . ASP A 1 184 ? -18.165 5.665 4.611 1.00 56.12 184 ASP A O 1
ATOM 1471 N N . VAL A 1 185 ? -16.039 5.403 5.265 1.00 55.69 185 VAL A N 1
ATOM 1472 C CA . VAL A 1 185 ? -15.469 5.742 3.948 1.00 55.69 185 VAL A CA 1
ATOM 1473 C C . VAL A 1 185 ? -15.788 4.675 2.892 1.00 55.69 185 VAL A C 1
ATOM 1475 O O . VAL A 1 185 ? -15.949 5.017 1.720 1.00 55.69 185 VAL A O 1
ATOM 1478 N N . PHE A 1 186 ? -15.879 3.396 3.277 1.00 50.25 186 PHE A N 1
ATOM 1479 C CA . PHE A 1 186 ? -16.053 2.280 2.337 1.00 50.25 186 PHE A CA 1
ATOM 1480 C C . PHE A 1 186 ? -17.387 1.526 2.464 1.00 50.25 186 PHE A C 1
ATOM 1482 O O . PHE A 1 186 ? -17.759 0.841 1.512 1.00 50.25 186 PHE A O 1
ATOM 1489 N N . ALA A 1 187 ? -18.117 1.645 3.578 1.00 48.22 187 ALA A N 1
ATOM 1490 C CA . ALA A 1 187 ? -19.422 1.002 3.790 1.00 48.22 187 ALA A CA 1
ATOM 1491 C C . ALA A 1 187 ? -20.620 1.957 3.651 1.00 48.22 187 ALA A C 1
ATOM 1493 O O . ALA A 1 187 ? -21.761 1.502 3.747 1.00 48.22 187 ALA A O 1
ATOM 1494 N N . GLY A 1 188 ? -20.393 3.248 3.383 1.00 45.06 188 GLY A N 1
ATOM 1495 C CA . GLY A 1 188 ? -21.471 4.186 3.087 1.00 45.06 188 GLY A CA 1
ATOM 1496 C C . GLY A 1 188 ? -22.251 3.762 1.840 1.00 45.06 188 GLY A C 1
ATOM 1497 O O . GLY A 1 188 ? -21.714 3.759 0.730 1.00 45.06 188 GLY A O 1
ATOM 1498 N N . GLU A 1 189 ? -23.533 3.426 2.005 1.00 41.97 189 GLU A N 1
ATOM 1499 C CA . GLU A 1 189 ? -24.472 3.448 0.886 1.00 41.97 189 GLU A CA 1
ATOM 1500 C C . GLU A 1 189 ? -24.435 4.862 0.297 1.00 41.97 189 GLU A C 1
ATOM 1502 O O . GLU A 1 189 ? -24.694 5.838 1.004 1.00 41.97 189 GLU A O 1
ATOM 1507 N N . MET A 1 190 ? -24.077 4.993 -0.988 1.00 35.19 190 MET A N 1
ATOM 1508 C CA . MET A 1 190 ? -24.257 6.264 -1.687 1.00 35.19 190 MET A CA 1
ATOM 1509 C C . MET A 1 190 ? -25.724 6.670 -1.506 1.00 35.19 190 MET A C 1
ATOM 1511 O O . MET A 1 190 ? -26.599 5.881 -1.880 1.00 35.19 190 MET A O 1
ATOM 1515 N N . PRO A 1 191 ? -26.022 7.855 -0.938 1.00 35.38 191 PRO A N 1
ATOM 1516 C CA . PRO A 1 191 ? -27.395 8.304 -0.848 1.00 35.38 191 PRO A CA 1
ATOM 1517 C C . PRO A 1 191 ? -27.946 8.321 -2.267 1.00 35.38 191 PRO A C 1
ATOM 1519 O O . PRO A 1 191 ? -27.352 8.937 -3.153 1.00 35.38 191 PRO A O 1
ATOM 1522 N N . ASN A 1 192 ? -29.050 7.605 -2.486 1.00 36.34 192 ASN A N 1
ATOM 1523 C CA . ASN A 1 192 ? -29.788 7.676 -3.736 1.00 36.34 192 ASN A CA 1
ATOM 1524 C C . ASN A 1 192 ? -30.077 9.156 -4.003 1.00 36.34 192 ASN A C 1
ATOM 1526 O O . ASN A 1 192 ? -30.887 9.769 -3.305 1.00 36.34 192 ASN A O 1
ATOM 1530 N N . CYS A 1 193 ? -29.371 9.739 -4.970 1.00 34.94 193 CYS A N 1
ATOM 1531 C CA . CYS A 1 193 ? -29.695 11.056 -5.482 1.00 34.94 193 CYS A CA 1
ATOM 1532 C C . CYS A 1 193 ? -31.061 10.942 -6.166 1.00 34.94 193 CYS A C 1
ATOM 1534 O O . CYS A 1 193 ? -31.149 10.459 -7.296 1.00 34.94 193 CYS A O 1
ATOM 1536 N N . CYS A 1 194 ? -32.111 11.320 -5.438 1.00 41.88 194 CYS A N 1
ATOM 1537 C CA . CYS A 1 194 ? -33.389 11.723 -6.013 1.00 41.88 194 CYS A CA 1
ATOM 1538 C C . CYS A 1 194 ? -33.246 13.078 -6.713 1.00 41.88 194 CYS A C 1
ATOM 1540 O O . CYS A 1 194 ? -32.499 13.936 -6.185 1.00 41.88 194 CYS A O 1
#

Secondary structure (DSSP, 8-state):
-HHHHHHHHHHHT-SSHHHHHHHHHHHHHHHHHHSSTTTS-HHHHHHHHHSTTTHHHHHHHHHHHH-SSTT-HHHHHHHHHHHHHHHHHHHHHHHHH-TTGGG-----PPP-PPP-PPP----HHHHHHHHHHHHHHHPPPPPP-SHHHHHHHS----TT-TT--HHHHHHHHTTTSTTSTHHHHHH-PPP---

InterPro domains:
  IPR012337 Ribonuclease H-like superfamily [SSF53098] (5-176)
  IPR025525 hAT-like transposase, RNase-H fold [PF14372] (1-94)

Sequence (194 aa):
MCTIVAELEKCIKSDDPLMGSIGTSMKMKFDKYWNKLEDMNKILLIAVVLDPRYKMLYLEYFFPKLQQDKTNGDVVSLMVGEVKSIFLKLFKEYAASDPEVAQASLDVTLPKSANAIADECEDSHAQNIQGFKKLRQEKDVVEIKDEVDKYLLEAAEDPANLKFDLLAWWKENAARVQYVVGSDVFAGEMPNCC